Protein AF-A0A5E3WWP6-F1 (afdb_monomer_lite)

Sequence (289 aa):
MPVPTAPPAPPFTLETVLDLLDTPGKLKVNLLYPDVRRLELRQRFEESAGARPGKLPPPTLGLCSVWSSVSNVQLPQKAHWDLESSDPKHIAKALLVLGLLYIERLGETMRTLASHADASVDFAWDMAELIAESLHITSNEAVAEEARHSVCASELAKLQQFWAPHDGQASWASFGVRGWSRLMFFGGLFDSGVATVEEYVQLLEHLIEGGTPCTFRLKAVKVAAEFGDKRVRSLCSADLGLVVDTLETINRRGNRTWTLGGHLGAAKMLKEIRYRIDGWRAAAHRNDE

Radius of gyration: 26.42 Å; chains: 1; bounding box: 69×49×77 Å

Structure (mmCIF, N/CA/C/O backbone):
data_AF-A0A5E3WWP6-F1
#
_entry.id   AF-A0A5E3WWP6-F1
#
loop_
_atom_site.group_PDB
_atom_site.id
_atom_site.type_symbol
_atom_site.label_atom_id
_atom_site.label_alt_id
_atom_site.label_comp_id
_atom_site.label_asym_id
_atom_site.label_entity_id
_atom_site.label_seq_id
_atom_site.pdbx_PDB_ins_code
_atom_site.Cartn_x
_atom_site.Cartn_y
_atom_site.Cartn_z
_atom_site.occupancy
_atom_site.B_iso_or_equiv
_atom_site.auth_seq_id
_atom_site.auth_comp_id
_atom_site.auth_asym_id
_atom_site.auth_atom_id
_atom_site.pdbx_PDB_model_num
ATOM 1 N N . MET A 1 1 ? 32.923 18.359 3.051 1.00 37.31 1 MET A N 1
ATOM 2 C CA . MET A 1 1 ? 31.875 18.480 4.087 1.00 37.31 1 MET A CA 1
ATOM 3 C C . MET A 1 1 ? 31.166 17.138 4.173 1.00 37.31 1 MET A C 1
ATOM 5 O O . MET A 1 1 ? 30.828 16.632 3.108 1.00 37.31 1 MET A O 1
ATOM 9 N N . PRO A 1 2 ? 31.029 16.511 5.354 1.00 33.19 2 PRO A N 1
ATOM 10 C CA . PRO A 1 2 ? 30.253 15.280 5.471 1.00 33.19 2 PRO A CA 1
ATOM 11 C C . PRO A 1 2 ? 28.798 15.569 5.082 1.00 33.19 2 PRO A C 1
ATOM 13 O O . PRO A 1 2 ? 28.240 16.593 5.474 1.00 33.19 2 PRO A O 1
ATOM 16 N N . VAL A 1 3 ? 28.224 14.702 4.248 1.00 36.00 3 VAL A N 1
ATOM 17 C CA . VAL A 1 3 ? 26.813 14.771 3.853 1.00 36.00 3 VAL A CA 1
ATOM 18 C C . VAL A 1 3 ? 25.974 14.593 5.122 1.00 36.00 3 VAL A C 1
ATOM 20 O O . VAL A 1 3 ? 26.240 13.639 5.856 1.00 36.00 3 VAL A O 1
ATOM 23 N N . PRO A 1 4 ? 24.998 15.472 5.415 1.00 36.72 4 PRO A N 1
ATOM 24 C CA . PRO A 1 4 ? 24.064 15.244 6.508 1.00 36.72 4 PRO A CA 1
ATOM 25 C C . PRO A 1 4 ? 23.379 13.897 6.278 1.00 36.72 4 PRO A C 1
ATOM 27 O O . PRO A 1 4 ? 22.669 13.716 5.289 1.00 36.72 4 PRO A O 1
ATOM 30 N N . THR A 1 5 ? 23.636 12.927 7.149 1.00 46.25 5 THR A N 1
ATOM 31 C CA . THR A 1 5 ? 22.892 11.670 7.152 1.00 46.25 5 THR A CA 1
ATOM 32 C C . THR A 1 5 ? 21.453 12.002 7.507 1.00 46.25 5 THR A C 1
ATOM 34 O O . THR A 1 5 ? 21.203 12.599 8.556 1.00 46.25 5 THR A O 1
ATOM 37 N N . ALA A 1 6 ? 20.523 11.667 6.612 1.00 56.16 6 ALA A N 1
ATOM 38 C CA . ALA A 1 6 ? 19.101 11.787 6.891 1.00 56.16 6 ALA A CA 1
ATOM 39 C C . ALA A 1 6 ? 18.781 11.075 8.220 1.00 56.16 6 ALA A C 1
ATOM 41 O O . ALA A 1 6 ? 19.411 10.051 8.516 1.00 56.16 6 ALA A O 1
ATOM 42 N N . PRO A 1 7 ? 17.853 11.610 9.032 1.00 61.88 7 PRO A N 1
ATOM 43 C CA . PRO A 1 7 ? 17.427 10.927 10.243 1.00 61.88 7 PRO A CA 1
ATOM 44 C C . PRO A 1 7 ? 16.941 9.511 9.893 1.00 61.88 7 PRO A C 1
ATOM 46 O O . PRO A 1 7 ? 16.363 9.320 8.817 1.00 61.88 7 PRO A O 1
ATOM 49 N N . PRO A 1 8 ? 17.202 8.514 10.757 1.00 73.69 8 PRO A N 1
ATOM 50 C CA . PRO A 1 8 ? 16.717 7.159 10.537 1.00 73.69 8 PRO A CA 1
ATOM 51 C C . PRO A 1 8 ? 15.190 7.166 10.425 1.00 73.69 8 PRO A C 1
ATOM 53 O O . PRO A 1 8 ? 14.517 7.953 11.095 1.00 73.69 8 PRO A O 1
ATOM 56 N N . ALA A 1 9 ? 14.657 6.303 9.561 1.00 77.19 9 ALA A N 1
ATOM 57 C CA . ALA A 1 9 ? 13.217 6.119 9.451 1.00 77.19 9 ALA A CA 1
ATOM 58 C C . ALA A 1 9 ? 12.642 5.682 10.812 1.00 77.19 9 ALA A C 1
ATOM 60 O O . ALA A 1 9 ? 13.314 4.940 11.538 1.00 77.19 9 ALA A O 1
ATOM 61 N N . PRO A 1 10 ? 11.433 6.141 11.178 1.00 86.12 10 PRO A N 1
ATOM 62 C CA . PRO A 1 10 ? 10.791 5.697 12.404 1.00 86.12 10 PRO A CA 1
ATOM 63 C C . PRO A 1 10 ? 10.531 4.182 12.347 1.00 86.12 10 PRO A C 1
ATOM 65 O O . PRO A 1 10 ? 10.274 3.649 11.262 1.00 86.12 10 PRO A O 1
ATOM 68 N N . PRO A 1 11 ? 10.598 3.475 13.488 1.00 91.56 11 PRO A N 1
ATOM 69 C CA . PRO A 1 11 ? 10.239 2.065 13.533 1.00 91.56 11 PRO A CA 1
ATOM 70 C C . PRO A 1 11 ? 8.739 1.894 13.265 1.00 91.56 11 PRO A C 1
ATOM 72 O O . PRO A 1 11 ? 7.926 2.727 13.664 1.00 91.56 11 PRO A O 1
ATOM 75 N N . PHE A 1 12 ? 8.354 0.804 12.606 1.00 93.44 12 PHE A N 1
ATOM 76 C CA . PHE A 1 12 ? 6.944 0.470 12.439 1.00 93.44 12 PHE A CA 1
ATOM 77 C C . PHE A 1 12 ? 6.416 -0.206 13.712 1.00 93.44 12 PHE A C 1
ATOM 79 O O . PHE A 1 12 ? 6.662 -1.385 13.952 1.00 93.44 12 PHE A O 1
ATOM 86 N N . THR A 1 13 ? 5.732 0.563 14.560 1.00 94.94 13 THR A N 1
ATOM 87 C CA . THR A 1 13 ? 5.151 0.087 15.826 1.00 94.94 13 THR A CA 1
ATOM 88 C C . THR A 1 13 ? 3.776 0.695 16.065 1.00 94.94 13 THR A C 1
ATOM 90 O O . THR A 1 13 ? 3.458 1.760 15.525 1.00 94.94 13 THR A O 1
ATOM 93 N N . LEU A 1 14 ? 2.972 0.065 16.927 1.00 92.06 14 LEU A N 1
ATOM 94 C CA . LEU A 1 14 ? 1.699 0.624 17.383 1.00 92.06 14 LEU A CA 1
ATOM 95 C C . LEU A 1 14 ? 1.879 2.046 17.935 1.00 92.06 14 LEU A C 1
ATOM 97 O O . LEU A 1 14 ? 1.101 2.931 17.590 1.00 92.06 14 LEU A O 1
ATOM 101 N N . GLU A 1 15 ? 2.907 2.297 18.750 1.00 91.75 15 GLU A N 1
ATOM 102 C CA . GLU A 1 15 ? 3.178 3.641 19.274 1.00 91.75 15 GLU A CA 1
ATOM 103 C C . GLU A 1 15 ? 3.360 4.680 18.165 1.00 91.75 15 GLU A C 1
ATOM 105 O O . GLU A 1 15 ? 2.694 5.721 18.198 1.00 91.75 15 GLU A O 1
ATOM 110 N N . THR A 1 16 ? 4.199 4.357 17.176 1.00 93.56 16 THR A N 1
ATOM 111 C CA . THR A 1 16 ? 4.488 5.225 16.031 1.00 93.56 16 THR A CA 1
ATOM 112 C C . THR A 1 16 ? 3.224 5.486 15.227 1.00 93.56 16 THR A C 1
ATOM 114 O O . THR A 1 16 ? 2.920 6.631 14.911 1.00 93.56 16 THR A O 1
ATOM 117 N N . VAL A 1 17 ? 2.434 4.450 14.937 1.00 93.81 17 VAL A N 1
ATOM 118 C CA . VAL A 1 17 ? 1.167 4.593 14.206 1.00 93.81 17 VAL A CA 1
ATOM 119 C C . VAL A 1 17 ? 0.194 5.504 14.957 1.00 93.81 17 VAL A C 1
ATOM 121 O O . VAL A 1 17 ? -0.450 6.356 14.349 1.00 93.81 17 VAL A O 1
ATOM 124 N N . LEU A 1 18 ? 0.104 5.378 16.283 1.00 92.12 18 LEU A N 1
ATOM 125 C CA . LEU A 1 18 ? -0.746 6.251 17.092 1.00 92.12 18 LEU A CA 1
ATOM 126 C C . LEU A 1 18 ? -0.257 7.705 17.097 1.00 92.12 18 LEU A C 1
ATOM 128 O O . LEU A 1 18 ? -1.101 8.602 17.116 1.00 92.12 18 LEU A O 1
ATOM 132 N N . ASP A 1 19 ? 1.060 7.937 17.072 1.00 91.94 19 ASP A N 1
ATOM 133 C CA . ASP A 1 19 ? 1.639 9.280 16.909 1.00 91.94 19 ASP A CA 1
ATOM 134 C C . ASP A 1 19 ? 1.321 9.879 15.542 1.00 91.94 19 ASP A C 1
ATOM 136 O O . ASP A 1 19 ? 0.912 11.032 15.471 1.00 91.94 19 ASP A O 1
ATOM 140 N N . LEU A 1 20 ? 1.431 9.096 14.465 1.00 91.94 20 LEU A N 1
ATOM 141 C CA . LEU A 1 20 ? 1.090 9.552 13.112 1.00 91.94 20 LEU A CA 1
ATOM 142 C C . LEU A 1 20 ? -0.391 9.927 12.964 1.00 91.94 20 LEU A C 1
ATOM 144 O O . LEU A 1 20 ? -0.745 10.747 12.124 1.00 91.94 20 LEU A O 1
ATOM 148 N N . LEU A 1 21 ? -1.261 9.326 13.775 1.00 90.94 21 LEU A N 1
ATOM 149 C CA . LEU A 1 21 ? -2.689 9.644 13.827 1.00 90.94 21 LEU A CA 1
ATOM 150 C C . LEU A 1 21 ? -3.026 10.769 14.820 1.00 90.94 21 LEU A C 1
ATOM 152 O O . LEU A 1 21 ? -4.206 10.972 15.117 1.00 90.94 21 LEU A O 1
ATOM 156 N N . ASP A 1 22 ? -2.015 11.458 15.361 1.00 87.38 22 ASP A N 1
ATOM 157 C CA . ASP A 1 22 ? -2.145 12.502 16.385 1.00 87.38 22 ASP A CA 1
ATOM 158 C C . ASP A 1 22 ? -3.013 12.053 17.573 1.00 87.38 22 ASP A C 1
ATOM 160 O O . ASP A 1 22 ? -3.820 12.806 18.130 1.00 87.38 22 ASP A O 1
ATOM 164 N N . THR A 1 23 ? -2.886 10.781 17.965 1.00 83.62 23 THR A N 1
ATOM 165 C CA . THR A 1 23 ? -3.744 10.197 18.995 1.00 83.62 23 THR A CA 1
ATOM 166 C C . THR A 1 23 ? -3.435 10.840 20.351 1.00 83.62 23 THR A C 1
ATOM 168 O O . THR A 1 23 ? -2.306 10.723 20.837 1.00 83.62 23 THR A O 1
ATOM 171 N N . PRO A 1 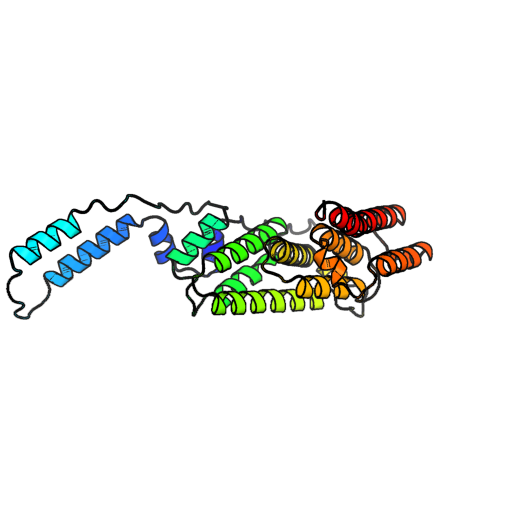24 ? -4.422 11.459 21.033 1.00 80.75 24 PRO A N 1
ATOM 172 C CA . P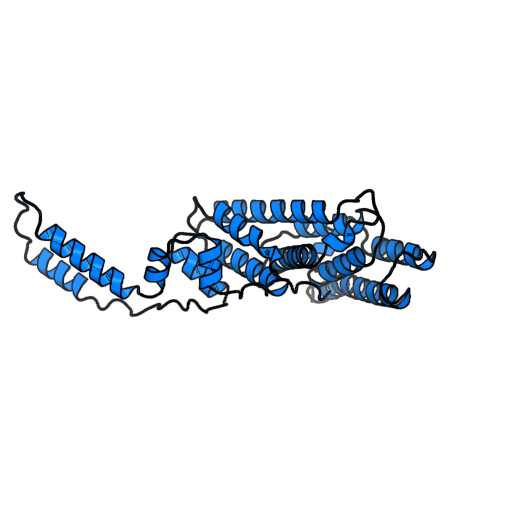RO A 1 24 ? -4.221 12.045 22.352 1.00 80.75 24 PRO A CA 1
ATOM 173 C C . PRO A 1 24 ? -3.528 11.082 23.320 1.00 80.75 24 PRO A C 1
ATOM 175 O O . PRO A 1 24 ? -3.963 9.941 23.473 1.00 80.75 24 PRO A O 1
ATOM 178 N N . GLY A 1 25 ? -2.523 11.552 24.067 1.00 74.75 25 GLY A N 1
ATOM 179 C CA . GLY A 1 25 ? -1.777 10.703 25.012 1.00 74.75 25 GLY A CA 1
ATOM 180 C C . GLY A 1 25 ? -2.669 9.969 26.025 1.00 74.75 25 GLY A C 1
ATOM 181 O O . GLY A 1 25 ? -2.400 8.826 26.382 1.00 74.75 25 GLY A O 1
ATOM 182 N N . LYS A 1 26 ? -3.810 10.562 26.406 1.00 71.88 26 LYS A N 1
ATOM 183 C CA . LYS A 1 26 ? -4.824 9.907 27.256 1.00 71.88 26 LYS A CA 1
ATOM 184 C C . LYS A 1 26 ? -5.398 8.625 26.633 1.00 71.88 26 LYS A C 1
ATOM 186 O O . LYS A 1 26 ? -5.723 7.697 27.361 1.00 71.88 26 LYS A O 1
ATOM 191 N N . LEU A 1 27 ? -5.527 8.554 25.307 1.00 69.19 27 LEU A N 1
ATOM 192 C CA . LEU A 1 27 ? -5.976 7.352 24.596 1.00 69.19 27 LEU A CA 1
ATOM 193 C C . LEU A 1 27 ? -4.871 6.290 24.509 1.00 69.19 27 LEU A C 1
ATOM 195 O O . LEU A 1 27 ? -5.179 5.112 24.658 1.00 69.19 27 LEU A O 1
ATOM 199 N N . LYS A 1 28 ? -3.597 6.686 24.383 1.00 71.88 28 LYS A N 1
ATOM 200 C CA . LYS A 1 28 ? -2.465 5.748 24.490 1.00 71.88 28 LYS A CA 1
ATOM 201 C C . LYS A 1 28 ? -2.385 5.107 25.881 1.00 71.88 28 LYS A C 1
ATOM 203 O O . LYS A 1 28 ? -2.252 3.894 26.003 1.00 71.88 28 LYS A O 1
ATOM 208 N N . VAL A 1 29 ? -2.577 5.906 26.935 1.00 68.19 29 VAL A N 1
ATOM 209 C CA . VAL A 1 29 ? -2.670 5.420 28.325 1.00 68.19 29 VAL A CA 1
ATOM 210 C C . VAL A 1 29 ? -3.838 4.443 28.497 1.00 68.19 29 VAL A C 1
ATOM 212 O O . VAL A 1 29 ? -3.697 3.452 29.205 1.00 68.19 29 VAL A O 1
ATOM 215 N N . ASN A 1 30 ? -4.965 4.659 27.808 1.00 66.12 30 ASN A N 1
ATOM 216 C CA . ASN A 1 30 ? -6.101 3.732 27.854 1.00 66.12 30 ASN A CA 1
ATOM 217 C C . ASN A 1 30 ? -5.802 2.364 27.218 1.00 66.12 30 ASN A C 1
ATOM 219 O O . ASN A 1 30 ? -6.417 1.380 27.626 1.00 66.12 30 ASN A O 1
ATOM 223 N N . LEU A 1 31 ? -4.897 2.297 26.235 1.00 67.00 31 LEU A N 1
ATOM 224 C CA . LEU A 1 31 ? -4.431 1.031 25.656 1.00 67.00 31 LEU A CA 1
ATOM 225 C C . LEU A 1 31 ? -3.445 0.307 26.578 1.00 67.00 31 LEU A C 1
ATOM 227 O O . LEU A 1 31 ? -3.522 -0.910 26.723 1.00 67.00 31 LEU A O 1
ATOM 231 N N . LEU A 1 32 ? -2.548 1.049 27.228 1.00 64.44 32 LEU A N 1
ATOM 232 C CA . LEU A 1 32 ? -1.572 0.486 28.166 1.00 64.44 32 LEU A CA 1
ATOM 233 C C . LEU A 1 32 ? -2.213 0.019 29.479 1.00 64.44 32 LEU A C 1
ATOM 235 O O . LEU A 1 32 ? -1.826 -1.004 30.036 1.00 64.44 32 LEU A O 1
ATOM 239 N N . TYR A 1 33 ? -3.219 0.749 29.967 1.00 66.19 33 TYR A N 1
ATOM 240 C CA . TYR A 1 33 ? -3.823 0.519 31.280 1.00 66.19 33 TYR A CA 1
ATOM 241 C C . TYR A 1 33 ? -5.359 0.447 31.221 1.00 66.19 33 TYR A C 1
ATOM 243 O O . TYR A 1 33 ? -6.045 1.287 31.819 1.00 66.19 33 TYR A O 1
ATOM 251 N N . PRO A 1 34 ? -5.939 -0.577 30.560 1.00 59.00 34 PRO A N 1
ATOM 252 C CA . PRO A 1 34 ? -7.391 -0.747 30.510 1.00 59.00 34 PRO A CA 1
ATOM 253 C C . PRO A 1 34 ? -8.016 -0.825 31.914 1.00 59.00 34 PRO A C 1
ATOM 255 O O . PRO A 1 34 ? -9.137 -0.360 32.126 1.00 59.00 34 PRO A O 1
ATOM 258 N N . ASP A 1 35 ? -7.279 -1.375 32.884 1.00 56.69 35 ASP A N 1
ATOM 259 C CA . ASP A 1 35 ? -7.735 -1.568 34.262 1.00 56.69 35 ASP A CA 1
ATOM 260 C C . ASP A 1 35 ? -7.820 -0.269 35.075 1.00 56.69 35 ASP A C 1
ATOM 262 O O . ASP A 1 35 ? -8.740 -0.122 35.880 1.00 56.69 35 ASP A O 1
ATOM 266 N N . VAL A 1 36 ? -6.949 0.713 34.819 1.00 54.88 36 VAL A N 1
ATOM 267 C CA . VAL A 1 36 ? -6.980 2.014 35.515 1.00 54.88 36 VAL A CA 1
ATOM 268 C C . VAL A 1 36 ? -8.249 2.781 35.142 1.00 54.88 36 VAL A C 1
ATOM 270 O O . VAL A 1 36 ? -8.964 3.267 36.015 1.00 54.88 36 VAL A O 1
ATOM 273 N N . ARG A 1 37 ? -8.622 2.782 33.856 1.00 54.25 37 ARG A N 1
ATOM 274 C CA . ARG A 1 37 ? -9.877 3.391 33.392 1.00 54.25 37 ARG A CA 1
ATOM 275 C C . ARG A 1 37 ? -11.114 2.659 33.918 1.00 54.25 37 ARG A C 1
ATOM 277 O O . ARG A 1 37 ? -12.125 3.299 34.202 1.00 54.25 37 ARG A O 1
ATOM 284 N N . ARG A 1 38 ? -11.065 1.326 34.049 1.00 55.41 38 ARG A N 1
ATOM 285 C CA . ARG A 1 38 ? -12.154 0.542 34.666 1.00 55.41 38 ARG A CA 1
ATOM 286 C C . ARG A 1 38 ? -12.380 0.967 36.115 1.00 55.41 38 ARG A C 1
ATOM 288 O O . ARG A 1 38 ? -13.531 1.107 36.525 1.00 55.41 38 ARG A O 1
ATOM 295 N N . LEU A 1 39 ? -11.300 1.185 36.859 1.00 57.66 39 LEU A N 1
ATOM 296 C CA . LEU A 1 39 ? -11.341 1.642 38.246 1.00 57.66 39 LEU A CA 1
ATOM 297 C C . LEU A 1 39 ? -11.864 3.082 38.343 1.00 57.66 39 LEU A C 1
ATOM 299 O O . LEU A 1 39 ? -12.789 3.332 39.109 1.00 57.66 39 LEU A O 1
ATOM 303 N N . GLU A 1 40 ? -11.386 3.989 37.487 1.00 57.59 40 GLU A N 1
ATOM 304 C CA . GLU A 1 40 ? -11.876 5.374 37.422 1.00 57.59 40 GLU A CA 1
ATOM 305 C C . GLU A 1 40 ? -13.355 5.473 37.016 1.00 57.59 40 GLU A C 1
ATOM 307 O O . GLU A 1 40 ? -14.096 6.281 37.572 1.00 57.59 40 GLU A O 1
ATOM 312 N N . LEU A 1 41 ? -13.820 4.664 36.055 1.00 56.00 41 LEU A N 1
ATOM 313 C CA . LEU A 1 41 ? -15.232 4.632 35.660 1.00 56.00 41 LEU A CA 1
ATOM 314 C C . LEU A 1 41 ? -16.111 4.101 36.791 1.00 56.00 41 LEU A C 1
ATOM 316 O O . LEU A 1 41 ? -17.140 4.709 37.075 1.00 56.00 41 LEU A O 1
ATOM 320 N N . ARG A 1 42 ? -15.704 3.007 37.453 1.00 56.12 42 ARG A N 1
ATOM 321 C CA . ARG A 1 42 ? -16.406 2.485 38.639 1.00 56.12 42 ARG A CA 1
ATOM 322 C C . ARG A 1 42 ? -16.510 3.557 39.719 1.00 56.12 42 ARG A C 1
ATOM 324 O O . ARG A 1 42 ? -17.614 3.850 40.165 1.00 56.12 42 ARG A O 1
ATOM 331 N N . GLN A 1 43 ? -15.394 4.207 40.033 1.00 58.84 43 GLN A N 1
ATOM 332 C CA . GLN A 1 43 ? -15.336 5.259 41.038 1.00 58.84 43 GLN A CA 1
ATOM 333 C C . GLN A 1 43 ? -16.232 6.456 40.675 1.00 58.84 43 GLN A C 1
ATOM 335 O O . GLN A 1 43 ? -17.040 6.887 41.491 1.00 58.84 43 GLN A O 1
ATOM 340 N N . ARG A 1 44 ? -16.200 6.941 39.426 1.00 58.97 44 ARG A N 1
ATOM 341 C CA . ARG A 1 44 ? -17.077 8.038 38.973 1.00 58.97 44 ARG A CA 1
ATOM 342 C C . ARG A 1 44 ? -18.560 7.674 38.988 1.00 58.97 44 ARG A C 1
ATOM 344 O O . ARG A 1 44 ? -19.395 8.541 39.250 1.00 58.97 44 ARG A O 1
ATOM 351 N N . PHE A 1 45 ? -18.908 6.423 38.682 1.00 57.41 45 PHE A N 1
ATOM 352 C CA . PHE A 1 45 ? -20.288 5.941 38.775 1.00 57.41 45 PHE A CA 1
ATOM 353 C C . PHE A 1 45 ? -20.760 5.865 40.229 1.00 57.41 45 PHE A C 1
ATOM 355 O O . PHE A 1 45 ? -21.878 6.291 40.514 1.00 57.41 45 PHE A O 1
ATOM 362 N N . GLU A 1 46 ? -19.919 5.382 41.144 1.00 60.81 46 GLU A N 1
ATOM 363 C CA . GLU A 1 46 ? -20.199 5.354 42.585 1.00 60.81 46 GLU A CA 1
ATOM 364 C C . GLU A 1 46 ? -20.347 6.771 43.162 1.00 60.81 46 GLU A C 1
ATOM 366 O O . GLU A 1 46 ? -21.325 7.063 43.852 1.00 60.81 46 GLU A O 1
ATOM 371 N N . GLU A 1 47 ? -19.453 7.691 42.793 1.00 60.03 47 GLU A N 1
ATOM 372 C CA . GLU A 1 47 ? -19.517 9.108 43.171 1.00 60.03 47 GLU A CA 1
ATOM 373 C C . GLU A 1 47 ? -20.788 9.786 42.625 1.00 60.03 47 GLU A C 1
ATOM 375 O O . GLU A 1 47 ? -21.478 10.509 43.344 1.00 60.03 47 GLU A O 1
ATOM 380 N N . SER A 1 48 ? -21.165 9.498 41.374 1.00 55.19 48 SER A N 1
ATOM 381 C CA . SER A 1 48 ? -22.387 10.031 40.751 1.00 55.19 48 SER A CA 1
ATOM 382 C C . SER A 1 48 ? -23.671 9.430 41.335 1.00 55.19 48 SER A C 1
ATOM 384 O O . SER A 1 48 ? -24.706 10.099 41.368 1.00 55.19 48 SER A O 1
ATOM 386 N N . ALA A 1 49 ? -23.625 8.178 41.802 1.00 57.19 49 ALA A N 1
ATOM 387 C CA . ALA A 1 49 ? -24.726 7.539 42.519 1.00 57.19 49 ALA A CA 1
ATOM 388 C C . ALA A 1 49 ? -24.922 8.156 43.915 1.00 57.19 49 ALA A C 1
ATOM 390 O O . ALA A 1 49 ? -26.061 8.306 44.357 1.00 57.19 49 ALA A O 1
ATOM 391 N N . GLY A 1 50 ? -23.837 8.581 44.571 1.00 54.47 50 GLY A N 1
ATOM 392 C CA . GLY A 1 50 ? -23.879 9.308 45.843 1.00 54.47 50 GLY A CA 1
ATOM 393 C C . GLY A 1 50 ? -24.324 10.774 45.731 1.00 54.47 50 GLY A C 1
ATOM 394 O O . GLY A 1 50 ? -24.778 11.348 46.718 1.00 54.47 50 GLY A O 1
ATOM 395 N N . ALA A 1 51 ? -24.236 11.381 44.542 1.00 51.81 51 ALA A N 1
ATOM 396 C CA . ALA A 1 51 ? -24.390 12.826 44.349 1.00 51.81 51 ALA A CA 1
ATOM 397 C C . ALA A 1 51 ? -25.770 13.308 43.848 1.00 51.81 51 ALA A C 1
ATOM 399 O O . ALA A 1 51 ? -25.886 14.471 43.467 1.00 51.81 51 ALA A O 1
ATOM 400 N N . ARG A 1 52 ? -26.833 12.485 43.822 1.00 52.56 52 ARG A N 1
ATOM 401 C CA . ARG A 1 52 ? -28.173 12.948 43.384 1.00 52.56 52 ARG A CA 1
ATOM 402 C C . ARG A 1 52 ? -29.019 13.509 44.543 1.00 52.56 52 ARG A C 1
ATOM 404 O O . ARG A 1 52 ? -29.526 12.723 45.344 1.00 52.56 52 ARG A O 1
ATOM 411 N N . PRO A 1 53 ? -29.307 14.827 44.590 1.00 48.59 53 PRO A N 1
ATOM 412 C CA . PRO A 1 53 ? -30.361 15.376 45.430 1.00 48.59 53 PRO A CA 1
ATOM 413 C C . PRO A 1 53 ? -31.693 15.243 44.680 1.00 48.59 53 PRO A C 1
ATOM 415 O O . PRO A 1 53 ? -32.117 16.121 43.935 1.00 48.59 53 PRO A O 1
ATOM 418 N N . GLY A 1 54 ? -32.348 14.099 44.828 1.00 54.16 54 GLY A N 1
ATOM 419 C CA . GLY A 1 54 ? -33.665 13.858 44.247 1.00 54.16 54 GLY A CA 1
ATOM 420 C C . GLY A 1 54 ? -34.105 12.433 44.524 1.00 54.16 54 GLY A C 1
ATOM 421 O O . GLY A 1 54 ? -33.343 11.508 44.264 1.00 54.16 54 GLY A O 1
ATOM 422 N N . LYS A 1 55 ? -35.311 12.273 45.085 1.00 51.84 55 LYS A N 1
ATOM 423 C CA . LYS A 1 55 ? -35.916 11.003 45.523 1.00 51.84 55 LYS A CA 1
ATOM 424 C C . LYS A 1 55 ? -35.983 9.977 44.383 1.00 51.84 55 LYS A C 1
ATOM 426 O O . LYS A 1 55 ? -37.025 9.801 43.759 1.00 51.84 55 LYS A O 1
ATOM 431 N N . LEU A 1 56 ? -34.886 9.276 44.128 1.00 50.44 56 LEU A N 1
ATOM 432 C CA . LEU A 1 56 ? -34.950 7.959 43.520 1.00 50.44 56 LEU A CA 1
ATOM 433 C C . LEU A 1 56 ? -35.526 7.002 44.575 1.00 50.44 56 LEU A C 1
ATOM 435 O O . LEU A 1 56 ? -35.183 7.129 45.755 1.00 50.44 56 LEU A O 1
ATOM 439 N N . PRO A 1 57 ? -36.429 6.082 44.198 1.00 56.94 57 PRO A N 1
ATOM 440 C CA . PRO A 1 57 ? -36.865 5.037 45.111 1.00 56.94 57 PRO A CA 1
ATOM 441 C C . PRO A 1 57 ? -35.640 4.242 45.590 1.00 56.94 57 PRO A C 1
ATOM 443 O O . PRO A 1 57 ? -34.682 4.088 44.822 1.00 56.94 57 PRO A O 1
ATOM 446 N N . PRO A 1 58 ? -35.641 3.753 46.844 1.00 57.78 58 PRO A N 1
ATOM 447 C CA . PRO A 1 58 ? -34.540 2.946 47.345 1.00 57.78 58 PRO A CA 1
ATOM 448 C C . PRO A 1 58 ? -34.313 1.761 46.395 1.00 57.78 58 PRO A C 1
ATOM 450 O O . PRO A 1 58 ? -35.292 1.154 45.942 1.00 57.78 58 PRO A O 1
ATOM 453 N N . PRO A 1 59 ? -33.052 1.447 46.048 1.00 58.78 59 PRO A N 1
ATOM 454 C CA . PRO A 1 59 ? -32.756 0.342 45.152 1.00 58.78 59 PRO A CA 1
ATOM 455 C C . PRO A 1 59 ? -33.352 -0.939 45.739 1.00 58.78 59 PRO A C 1
ATOM 457 O O . PRO A 1 59 ? -33.178 -1.248 46.920 1.00 58.78 59 PRO A O 1
ATOM 460 N N . THR A 1 60 ? -34.121 -1.664 44.930 1.00 67.25 60 THR A N 1
ATOM 461 C CA . THR A 1 60 ? -34.719 -2.925 45.369 1.00 67.25 60 THR A CA 1
ATOM 462 C C . THR A 1 60 ? -33.619 -3.957 45.615 1.00 67.25 60 THR A C 1
ATOM 464 O O . THR A 1 60 ? -32.562 -3.911 44.988 1.00 67.25 60 THR A O 1
ATOM 467 N N . LEU A 1 61 ? -33.874 -4.938 46.487 1.00 65.62 61 LEU A N 1
ATOM 468 C CA . LEU A 1 61 ? -32.941 -6.049 46.731 1.00 65.62 61 LEU A CA 1
ATOM 469 C C . LEU A 1 61 ? -32.518 -6.756 45.430 1.00 65.62 61 LEU A C 1
ATOM 471 O O . LEU A 1 61 ? -31.361 -7.145 45.296 1.00 65.62 61 LEU A O 1
ATOM 475 N N . GLY A 1 62 ? -33.426 -6.855 44.452 1.00 66.88 62 GLY A N 1
ATOM 476 C CA . GLY A 1 62 ? -33.122 -7.377 43.118 1.00 66.88 62 GLY A CA 1
ATOM 477 C C . GLY A 1 62 ? -32.141 -6.496 42.338 1.00 66.88 62 GLY A C 1
ATOM 478 O O . GLY A 1 62 ? -31.199 -7.017 41.754 1.00 66.88 62 GLY A O 1
ATOM 479 N N . LEU A 1 63 ? -32.295 -5.169 42.386 1.00 60.25 63 LEU A N 1
ATOM 480 C CA . LEU A 1 63 ? -31.362 -4.217 41.770 1.00 60.25 63 LEU A CA 1
ATOM 481 C C . LEU A 1 63 ? -29.990 -4.245 42.447 1.00 60.25 63 LEU A C 1
ATOM 483 O O . LEU A 1 63 ? -28.982 -4.263 41.751 1.00 60.25 63 LEU A O 1
ATOM 487 N N . CYS A 1 64 ? -29.942 -4.319 43.780 1.00 59.53 64 CYS A N 1
ATOM 488 C CA . CYS A 1 64 ? -28.691 -4.470 44.523 1.00 59.53 64 CYS A CA 1
ATOM 489 C C . CYS A 1 64 ? -27.994 -5.793 44.185 1.00 59.53 64 CYS A C 1
ATOM 491 O O . CYS A 1 64 ? -26.794 -5.800 43.953 1.00 59.53 64 CYS A O 1
ATOM 493 N N . SER A 1 65 ? -28.738 -6.899 44.097 1.00 60.62 65 SER A N 1
ATOM 494 C CA . SER A 1 65 ? -28.194 -8.212 43.730 1.00 60.62 65 SER A CA 1
ATOM 495 C C . SER A 1 65 ? -27.666 -8.239 42.293 1.00 60.62 65 SER A C 1
ATOM 497 O O . SER A 1 65 ? -26.549 -8.705 42.065 1.00 60.62 65 SER A O 1
ATOM 499 N N . VAL A 1 66 ? -28.413 -7.673 41.338 1.00 61.56 66 VAL A N 1
ATOM 500 C CA . VAL A 1 66 ? -27.962 -7.517 39.948 1.00 61.56 66 VAL A CA 1
ATOM 501 C C . VAL A 1 66 ? -26.723 -6.626 39.896 1.00 61.56 66 VAL A C 1
ATOM 503 O O . VAL A 1 66 ? -25.736 -6.993 39.265 1.00 61.56 66 VAL A O 1
ATOM 506 N N . TRP A 1 67 ? -26.708 -5.508 40.618 1.00 59.00 67 TRP A N 1
ATOM 507 C CA . TRP A 1 67 ? -25.559 -4.605 40.650 1.00 59.00 67 TRP A CA 1
ATOM 508 C C . TRP A 1 67 ? -24.317 -5.257 41.261 1.00 59.00 67 TRP A C 1
ATOM 510 O O . TRP A 1 67 ? -23.249 -5.206 40.658 1.00 59.00 67 TRP A O 1
ATOM 520 N N . SER A 1 68 ? -24.464 -5.954 42.392 1.00 54.78 68 SER A N 1
ATOM 521 C CA . SER A 1 68 ? -23.390 -6.739 43.006 1.00 54.78 68 SER A CA 1
ATOM 522 C C . SER A 1 68 ? -22.896 -7.856 42.089 1.00 54.78 68 SER A C 1
ATOM 524 O O . SER A 1 68 ? -21.706 -8.153 42.069 1.00 54.78 68 SER A O 1
ATOM 526 N N . SER A 1 69 ? -23.780 -8.469 41.297 1.00 55.31 69 SER A N 1
ATOM 527 C CA . SER A 1 69 ? -23.372 -9.476 40.316 1.00 55.31 69 SER A CA 1
ATOM 528 C C . SER A 1 69 ? -22.569 -8.859 39.167 1.00 55.31 69 SER A C 1
ATOM 530 O O . SER A 1 69 ? -21.529 -9.403 38.823 1.00 55.31 69 SER A O 1
ATOM 532 N N . VAL A 1 70 ? -22.962 -7.681 38.662 1.00 54.47 70 VAL A N 1
ATOM 533 C CA . VAL A 1 70 ? -22.249 -6.929 37.612 1.00 54.47 70 VAL A CA 1
ATOM 534 C C . VAL A 1 70 ? -20.896 -6.402 38.108 1.00 54.47 70 VAL A C 1
ATOM 536 O O . VAL A 1 70 ? -19.908 -6.465 37.377 1.00 54.47 70 VAL A O 1
ATOM 539 N N . SER A 1 71 ? -20.810 -5.924 39.353 1.00 50.22 71 SER A N 1
ATOM 540 C CA . SER A 1 71 ? -19.552 -5.451 39.947 1.00 50.22 71 SER A CA 1
ATOM 541 C C . SER A 1 71 ? -18.564 -6.590 40.230 1.00 50.22 71 SER A C 1
ATOM 543 O O . SER A 1 71 ? -17.351 -6.378 40.129 1.00 50.22 71 SER A O 1
ATOM 545 N N . ASN A 1 72 ? -19.083 -7.788 40.535 1.00 49.38 72 ASN A N 1
ATOM 546 C CA . ASN A 1 72 ? -18.306 -8.982 40.885 1.00 49.38 72 ASN A CA 1
ATOM 547 C C . ASN A 1 72 ? -18.023 -9.922 39.706 1.00 49.38 72 ASN A C 1
ATOM 549 O O . ASN A 1 72 ? -17.313 -10.911 39.896 1.00 49.38 72 ASN A O 1
ATOM 553 N N . VAL A 1 73 ? -18.521 -9.642 38.493 1.00 46.50 73 VAL A N 1
ATOM 554 C CA . VAL A 1 73 ? -18.054 -10.364 37.303 1.00 46.50 73 VAL A CA 1
ATOM 555 C C . VAL A 1 73 ? -16.559 -10.085 37.145 1.00 46.50 73 VAL A C 1
ATOM 557 O O . VAL A 1 73 ? -16.154 -8.962 36.831 1.00 46.50 73 VAL A O 1
ATOM 560 N N . GLN A 1 74 ? -15.732 -11.115 37.348 1.00 45.59 74 GLN A N 1
ATOM 561 C CA . GLN A 1 74 ? -14.357 -11.122 36.863 1.00 45.59 74 GLN A CA 1
ATOM 562 C C . GLN A 1 74 ? -14.417 -11.063 35.339 1.00 45.59 74 GLN A C 1
ATOM 564 O O . GLN A 1 74 ? -14.642 -12.063 34.658 1.00 45.59 74 GLN A O 1
ATOM 569 N N . LEU A 1 75 ? -14.288 -9.852 34.806 1.00 46.44 75 LEU A N 1
ATOM 570 C CA . LEU A 1 75 ? -14.187 -9.651 33.372 1.00 46.44 75 LEU A CA 1
ATOM 571 C C . LEU A 1 75 ? -12.880 -10.292 32.886 1.00 46.44 75 LEU A C 1
ATOM 573 O O . LEU A 1 75 ? -11.866 -10.209 33.585 1.00 46.44 75 LEU A O 1
ATOM 577 N N . PRO A 1 76 ? -12.879 -10.937 31.706 1.00 46.88 76 PRO A N 1
ATOM 578 C CA . PRO A 1 76 ? -11.682 -11.567 31.172 1.00 46.88 76 PRO A CA 1
ATOM 579 C C . PRO A 1 76 ? -10.532 -10.553 31.125 1.00 46.88 76 PRO A C 1
ATOM 581 O O . PRO A 1 76 ? -10.692 -9.424 30.660 1.00 46.88 76 PRO A O 1
ATOM 584 N N . GLN A 1 77 ? -9.368 -10.981 31.611 1.00 49.06 77 GLN A N 1
ATOM 585 C CA . GLN A 1 77 ? -8.142 -10.203 31.834 1.00 49.06 77 GLN A CA 1
ATOM 586 C C . GLN A 1 77 ? -7.457 -9.705 30.541 1.00 49.06 77 GLN A C 1
ATOM 588 O O . GLN A 1 77 ? -6.239 -9.582 30.472 1.00 49.06 77 GLN A O 1
ATOM 593 N N . LYS A 1 78 ? -8.203 -9.519 29.451 1.00 49.03 78 LYS A N 1
ATOM 594 C CA . LYS A 1 78 ? -7.630 -9.558 28.109 1.00 49.03 78 LYS A CA 1
ATOM 595 C C . LYS A 1 78 ? -7.306 -8.174 27.544 1.00 49.03 78 LYS A C 1
ATOM 597 O O . LYS A 1 78 ? -8.184 -7.320 27.445 1.00 49.03 78 LYS A O 1
ATOM 602 N N . ALA A 1 79 ? -6.051 -8.098 27.090 1.00 52.72 79 ALA A N 1
ATOM 603 C CA . ALA A 1 79 ? -5.371 -7.087 26.283 1.00 52.72 79 ALA A CA 1
ATOM 604 C C . ALA A 1 79 ? -4.724 -5.923 27.054 1.00 52.72 79 ALA A C 1
ATOM 606 O O . ALA A 1 79 ? -5.205 -4.795 27.023 1.00 52.72 79 ALA A O 1
ATOM 607 N N . HIS A 1 80 ? -3.573 -6.197 27.682 1.00 64.19 80 HIS A N 1
ATOM 608 C CA . HIS A 1 80 ? -2.489 -5.214 27.656 1.00 64.19 80 HIS A CA 1
ATOM 609 C C . HIS A 1 80 ? -2.055 -5.103 26.192 1.00 64.19 80 HIS A C 1
ATOM 611 O O . HIS A 1 80 ? -1.709 -6.119 25.584 1.00 64.19 80 HIS A O 1
ATOM 617 N N . TRP A 1 81 ? -2.161 -3.916 25.605 1.00 75.56 81 TRP A N 1
ATOM 618 C CA . TRP A 1 81 ? -1.690 -3.695 24.241 1.00 75.56 81 TRP A CA 1
ATOM 619 C C . TRP A 1 81 ? -0.181 -3.502 24.274 1.00 75.56 81 TRP A C 1
ATOM 621 O O . TRP A 1 81 ? 0.333 -2.771 25.122 1.00 75.56 81 TRP A O 1
ATOM 631 N N . ASP A 1 82 ? 0.525 -4.195 23.390 1.00 83.25 82 ASP A N 1
ATOM 632 C CA . ASP A 1 82 ? 1.963 -4.028 23.244 1.00 83.25 82 ASP A CA 1
ATOM 633 C C . ASP A 1 82 ? 2.218 -2.863 22.284 1.00 83.25 82 ASP A C 1
ATOM 635 O O . ASP A 1 82 ? 1.975 -2.967 21.081 1.00 83.25 82 ASP A O 1
ATOM 639 N N . LEU A 1 83 ? 2.650 -1.724 22.829 1.00 84.88 83 LEU A N 1
ATOM 640 C CA . LEU A 1 83 ? 2.942 -0.530 22.034 1.00 84.88 83 LEU A CA 1
ATOM 641 C C . LEU A 1 83 ? 4.152 -0.712 21.109 1.00 84.88 83 LEU A C 1
ATOM 643 O O . LEU A 1 83 ? 4.244 -0.013 20.099 1.00 84.88 83 LEU A O 1
ATOM 647 N N . GLU A 1 84 ? 5.038 -1.658 21.424 1.00 89.56 84 GLU A N 1
ATOM 648 C CA . GLU A 1 84 ? 6.190 -2.011 20.593 1.00 89.56 84 GLU A CA 1
ATOM 649 C C . GLU A 1 84 ? 5.816 -3.020 19.498 1.00 89.56 84 GLU A C 1
ATOM 651 O O . GLU A 1 84 ? 6.632 -3.313 18.625 1.00 89.56 84 GLU A O 1
ATOM 656 N N . SER A 1 85 ? 4.572 -3.520 19.494 1.00 89.81 85 SER A N 1
ATOM 657 C CA . SER A 1 85 ? 4.096 -4.446 18.474 1.00 89.81 85 SER A CA 1
ATOM 658 C C . SER A 1 85 ? 4.200 -3.828 17.084 1.00 89.81 85 SER A C 1
ATOM 660 O O . SER A 1 85 ? 3.664 -2.747 16.827 1.00 89.81 85 SER A O 1
ATOM 662 N N . SER A 1 86 ? 4.853 -4.560 16.186 1.00 93.31 86 SER A N 1
ATOM 663 C CA . SER A 1 86 ? 4.972 -4.248 14.763 1.00 93.31 86 SER A CA 1
ATOM 664 C C . SER A 1 86 ? 4.013 -5.070 13.895 1.00 93.31 86 SER A C 1
ATOM 666 O O . SER A 1 86 ? 4.102 -4.997 12.678 1.00 93.31 86 SER A O 1
ATOM 668 N N . ASP A 1 87 ? 3.135 -5.892 14.487 1.00 94.44 87 ASP A N 1
ATOM 669 C CA . ASP A 1 87 ? 2.192 -6.741 13.743 1.00 94.44 87 ASP A CA 1
ATOM 670 C C . ASP A 1 87 ? 1.016 -5.894 13.220 1.00 94.44 87 ASP A C 1
ATOM 672 O O . ASP A 1 87 ? 0.209 -5.420 14.033 1.00 94.44 87 ASP A O 1
ATOM 676 N N . PRO A 1 88 ? 0.847 -5.736 11.891 1.00 95.12 88 PRO A N 1
ATOM 677 C CA . PRO A 1 88 ? -0.234 -4.938 11.317 1.00 95.12 88 PRO A CA 1
ATOM 678 C C . PRO A 1 88 ? -1.629 -5.384 11.774 1.00 95.12 88 PRO A C 1
ATOM 680 O O . PRO A 1 88 ? -2.497 -4.542 12.012 1.00 95.12 88 PRO A O 1
ATOM 683 N N . LYS A 1 89 ? -1.840 -6.689 12.005 1.00 94.81 89 LYS A N 1
ATOM 684 C CA . LYS A 1 89 ? -3.113 -7.230 12.520 1.00 94.81 89 LYS A CA 1
ATOM 685 C C . LYS A 1 89 ? -3.388 -6.774 13.940 1.00 94.81 89 LYS A C 1
ATOM 687 O O . LYS A 1 89 ? -4.531 -6.469 14.297 1.00 94.81 89 LYS A O 1
ATOM 692 N N . HIS A 1 90 ? -2.359 -6.784 14.781 1.00 92.06 90 HIS A N 1
ATOM 693 C CA . HIS A 1 90 ? -2.466 -6.317 16.154 1.00 92.06 90 HIS A CA 1
ATOM 694 C C . HIS A 1 90 ? -2.733 -4.810 16.189 1.00 92.06 90 HIS A C 1
ATOM 696 O O . HIS A 1 90 ? -3.664 -4.371 16.867 1.00 92.06 90 HIS A O 1
ATOM 702 N N . ILE A 1 91 ? -1.991 -4.038 15.392 1.00 94.19 91 ILE A N 1
ATOM 703 C CA . ILE A 1 91 ? -2.151 -2.586 15.287 1.00 94.19 91 ILE A CA 1
ATOM 704 C C . ILE A 1 91 ? -3.561 -2.230 14.799 1.00 94.19 91 ILE A C 1
ATOM 706 O O . ILE A 1 91 ? -4.245 -1.448 15.456 1.00 94.19 91 ILE A O 1
ATOM 710 N N . ALA A 1 92 ? -4.054 -2.850 13.722 1.00 93.81 92 ALA A N 1
ATOM 711 C CA . ALA A 1 92 ? -5.396 -2.594 13.194 1.00 93.81 92 ALA A CA 1
ATOM 712 C C . ALA A 1 92 ? -6.487 -2.831 14.257 1.00 93.81 92 ALA A C 1
ATOM 714 O O . ALA A 1 92 ? -7.372 -1.994 14.458 1.00 93.81 92 ALA A O 1
ATOM 715 N N . LYS A 1 93 ? -6.393 -3.927 15.024 1.00 90.69 93 LYS A N 1
ATOM 716 C CA . LYS A 1 93 ? -7.325 -4.200 16.134 1.00 90.69 93 LYS A CA 1
ATOM 717 C C . LYS A 1 93 ? -7.260 -3.130 17.226 1.00 90.69 93 LYS A C 1
ATOM 719 O O . LYS A 1 93 ? -8.305 -2.769 17.768 1.00 90.69 93 LYS A O 1
ATOM 724 N N . ALA A 1 94 ? -6.073 -2.611 17.539 1.00 89.12 94 ALA A N 1
ATOM 725 C CA . ALA A 1 94 ? -5.920 -1.514 18.493 1.00 89.12 94 ALA A CA 1
ATOM 726 C C . ALA A 1 94 ? -6.617 -0.240 17.985 1.00 89.12 94 ALA A C 1
ATOM 728 O O . ALA A 1 94 ? -7.371 0.392 18.729 1.00 89.12 94 ALA A O 1
ATOM 729 N N . LEU A 1 95 ? -6.429 0.098 16.703 1.00 90.12 95 LEU A N 1
ATOM 730 C CA . LEU A 1 95 ? -7.078 1.244 16.057 1.00 90.12 95 LEU A CA 1
ATOM 731 C C . LEU A 1 95 ? -8.609 1.114 16.063 1.00 90.12 95 LEU A C 1
ATOM 733 O O . LEU A 1 95 ? -9.309 2.094 16.335 1.00 90.12 95 LEU A O 1
ATOM 737 N N . LEU A 1 96 ? -9.136 -0.094 15.835 1.00 87.62 96 LEU A N 1
ATOM 738 C CA . LEU A 1 96 ? -10.569 -0.376 15.938 1.00 87.62 96 LEU A CA 1
ATOM 739 C C . LEU A 1 96 ? -11.090 -0.143 17.363 1.00 87.62 96 LEU A C 1
ATOM 741 O O . LEU A 1 96 ? -12.093 0.545 17.546 1.00 87.62 96 LEU A O 1
ATOM 745 N N . VAL A 1 97 ? -10.394 -0.661 18.381 1.00 84.88 97 VAL A N 1
ATOM 746 C CA . VAL A 1 97 ? -10.774 -0.492 19.798 1.00 84.88 97 VAL A CA 1
ATOM 747 C C . VAL A 1 97 ? -10.727 0.973 20.235 1.00 84.88 97 VAL A C 1
ATOM 749 O O . VAL A 1 97 ? -11.561 1.408 21.032 1.00 84.88 97 VAL A O 1
ATOM 752 N N . LEU A 1 98 ? -9.795 1.756 19.691 1.00 81.62 98 LEU A N 1
ATOM 753 C CA . LEU A 1 98 ? -9.726 3.201 19.910 1.00 81.62 98 LEU A CA 1
ATOM 754 C C . LEU A 1 98 ? -10.803 3.998 19.166 1.00 81.62 98 LEU A C 1
ATOM 756 O O . LEU A 1 98 ? -10.943 5.197 19.408 1.00 81.62 98 LEU A O 1
ATOM 760 N N . GLY A 1 99 ? -11.556 3.361 18.269 1.00 82.50 99 GLY A N 1
ATOM 761 C CA . GLY A 1 99 ? -12.540 4.039 17.439 1.00 82.50 99 GLY A CA 1
ATOM 762 C C . GLY A 1 99 ? -11.939 4.894 16.327 1.00 82.50 99 GLY A C 1
ATOM 763 O O . GLY A 1 99 ? -12.597 5.796 15.814 1.00 82.50 99 GLY A O 1
ATOM 764 N N . LEU A 1 100 ? -10.684 4.634 15.960 1.00 84.75 100 LEU A N 1
ATOM 765 C CA . LEU A 1 100 ? -10.020 5.304 14.843 1.00 84.75 100 LEU A CA 1
ATOM 766 C C . LEU A 1 100 ? -10.450 4.709 13.495 1.00 84.75 100 LEU A C 1
ATOM 768 O O . LEU A 1 100 ? -10.331 5.373 12.477 1.00 84.75 100 LEU A O 1
ATOM 772 N N . LEU A 1 101 ? -11.024 3.502 13.497 1.00 85.75 101 LEU A N 1
ATOM 773 C CA . LEU A 1 101 ? -11.579 2.837 12.310 1.00 85.75 101 LEU A CA 1
ATOM 774 C C . LEU A 1 101 ? -13.117 2.901 12.245 1.00 85.75 101 LEU A C 1
ATOM 776 O O . LEU A 1 101 ? -13.754 2.071 11.601 1.00 85.75 101 LEU A O 1
ATOM 780 N N . TYR A 1 102 ? -13.745 3.863 12.933 1.00 85.38 102 TYR A N 1
ATOM 781 C CA . TYR A 1 102 ? -15.183 4.101 12.776 1.00 85.38 102 TYR A CA 1
ATOM 782 C C . TYR A 1 102 ? -15.497 4.759 11.430 1.00 85.38 102 TYR A C 1
ATOM 784 O O . TYR A 1 102 ? -14.686 5.507 10.888 1.00 85.38 102 TYR A O 1
ATOM 792 N N . ILE A 1 103 ? -16.713 4.510 10.933 1.00 79.06 103 ILE A N 1
ATOM 793 C CA . ILE A 1 103 ? -17.199 4.905 9.600 1.00 79.06 103 ILE A CA 1
ATOM 794 C C . ILE A 1 103 ? -16.838 6.351 9.234 1.00 79.06 103 ILE A C 1
ATOM 796 O O . ILE A 1 103 ? -16.284 6.593 8.169 1.00 79.06 103 ILE A O 1
ATOM 800 N N . GLU A 1 104 ? -17.094 7.302 10.133 1.00 81.88 104 GLU A N 1
ATOM 801 C CA . GLU A 1 104 ? -16.890 8.735 9.873 1.00 81.88 104 GLU A CA 1
ATOM 802 C C . GLU A 1 104 ? -15.415 9.128 9.703 1.00 81.88 104 GLU A C 1
ATOM 804 O O . GLU A 1 104 ? -15.118 10.164 9.115 1.00 81.88 104 GLU A O 1
ATOM 809 N N . ARG A 1 105 ? -14.486 8.317 10.224 1.00 85.06 105 ARG A N 1
ATOM 810 C CA . ARG A 1 105 ? -13.050 8.629 10.267 1.00 85.06 105 ARG A CA 1
ATOM 811 C C . ARG A 1 105 ? -12.200 7.702 9.411 1.00 85.06 105 ARG A C 1
ATOM 813 O O . ARG A 1 105 ? -11.070 8.065 9.106 1.00 85.06 105 ARG A O 1
ATOM 820 N N . LEU A 1 106 ? -12.733 6.559 8.971 1.00 90.56 106 LEU A N 1
ATOM 821 C CA . LEU A 1 106 ? -11.969 5.532 8.259 1.00 90.56 106 LEU A CA 1
ATOM 822 C C . LEU A 1 106 ? -11.201 6.104 7.060 1.00 90.56 106 LEU A C 1
ATOM 824 O O . LEU A 1 106 ? -9.987 5.944 6.979 1.00 90.56 106 LEU A O 1
ATOM 828 N N . GLY A 1 107 ? -11.879 6.823 6.162 1.00 90.94 107 GLY A N 1
ATOM 829 C CA . GLY A 1 107 ? -11.243 7.393 4.970 1.00 90.94 107 GLY A CA 1
ATOM 830 C C . GLY A 1 107 ? -10.192 8.467 5.278 1.00 90.94 107 GLY A C 1
ATOM 831 O O . GLY A 1 107 ? -9.230 8.629 4.530 1.00 90.94 107 GLY A O 1
ATOM 832 N N . GLU A 1 108 ? -10.335 9.215 6.374 1.00 92.44 108 GLU A N 1
ATOM 833 C CA . GLU A 1 108 ? -9.302 10.148 6.838 1.00 92.44 108 GLU A CA 1
ATOM 834 C C . GLU A 1 108 ? -8.107 9.390 7.419 1.00 92.44 108 GLU A C 1
ATOM 836 O O . GLU A 1 108 ? -6.981 9.617 6.989 1.00 92.44 108 GLU A O 1
ATOM 841 N N . THR A 1 109 ? -8.351 8.428 8.309 1.00 93.81 109 THR A N 1
ATOM 842 C CA . THR A 1 109 ? -7.315 7.588 8.916 1.00 93.81 109 THR A CA 1
ATOM 843 C C . THR A 1 109 ? -6.492 6.863 7.858 1.00 93.81 109 THR A C 1
ATOM 845 O O . THR A 1 109 ? -5.267 6.944 7.892 1.00 93.81 109 THR A O 1
ATOM 848 N N . MET A 1 110 ? -7.135 6.228 6.874 1.00 96.25 110 MET A N 1
ATOM 849 C CA . MET A 1 110 ? -6.428 5.536 5.794 1.00 96.25 110 MET A CA 1
ATOM 850 C C . MET A 1 110 ? -5.563 6.497 4.963 1.00 96.25 110 MET A C 1
ATOM 852 O O . MET A 1 110 ? -4.427 6.168 4.625 1.00 96.25 110 MET A O 1
ATOM 856 N N . ARG A 1 111 ? -6.051 7.714 4.676 1.00 94.00 111 ARG A N 1
ATOM 857 C CA . ARG A 1 111 ? -5.267 8.739 3.965 1.00 94.00 111 ARG A CA 1
ATOM 858 C C . ARG A 1 111 ? -4.088 9.246 4.787 1.00 94.00 111 ARG A C 1
ATOM 860 O O . ARG A 1 111 ? -3.011 9.425 4.219 1.00 94.00 111 ARG A O 1
ATOM 867 N N . THR A 1 112 ? -4.265 9.456 6.090 1.00 94.56 112 THR A N 1
ATOM 868 C CA . THR A 1 112 ? -3.181 9.867 6.992 1.00 94.56 112 THR A CA 1
ATOM 869 C C . THR A 1 112 ? -2.099 8.796 7.045 1.00 94.56 112 THR A C 1
ATOM 871 O O . THR A 1 112 ? -0.944 9.103 6.761 1.00 94.56 112 THR A O 1
ATOM 874 N N . LEU A 1 113 ? -2.467 7.532 7.275 1.00 95.25 113 LEU A N 1
ATOM 875 C CA . LEU A 1 113 ? -1.539 6.395 7.241 1.00 95.25 113 LEU A CA 1
ATOM 876 C C . LEU A 1 113 ? -0.784 6.323 5.907 1.00 95.25 113 LEU A C 1
ATOM 878 O O . LEU A 1 113 ? 0.448 6.358 5.879 1.00 95.25 113 LEU A O 1
ATOM 882 N N . ALA A 1 114 ? -1.516 6.349 4.789 1.00 95.81 114 ALA A N 1
ATOM 883 C CA . ALA A 1 114 ? -0.925 6.351 3.456 1.00 95.81 114 ALA A CA 1
ATOM 884 C C . ALA A 1 114 ? 0.016 7.549 3.240 1.00 95.81 114 ALA A C 1
ATOM 886 O O . ALA A 1 114 ? 1.016 7.433 2.534 1.00 95.81 114 ALA A O 1
ATOM 887 N N . SER A 1 115 ? -0.251 8.715 3.836 1.00 94.31 115 SER A N 1
ATOM 888 C CA . SER A 1 115 ? 0.599 9.904 3.696 1.00 94.31 115 SER A CA 1
ATOM 889 C C . SER A 1 115 ? 2.001 9.730 4.285 1.00 94.31 115 SER A C 1
ATOM 891 O O . SER A 1 115 ? 2.900 10.428 3.830 1.00 94.31 115 SER A O 1
ATOM 893 N N . HIS A 1 116 ? 2.222 8.744 5.159 1.00 93.06 116 HIS A N 1
ATOM 894 C CA . HIS A 1 116 ? 3.525 8.448 5.765 1.00 93.06 116 HIS A CA 1
ATOM 895 C C . HIS A 1 116 ? 4.282 7.285 5.111 1.00 93.06 116 HIS A C 1
ATOM 897 O O . HIS A 1 116 ? 5.398 6.962 5.520 1.00 93.06 116 HIS A O 1
ATOM 903 N N . ALA A 1 117 ? 3.726 6.683 4.057 1.00 93.06 117 ALA A N 1
ATOM 904 C CA . ALA A 1 117 ? 4.349 5.568 3.348 1.00 93.06 117 ALA A CA 1
ATOM 905 C C . ALA A 1 117 ? 5.649 5.934 2.593 1.00 93.06 117 ALA A C 1
ATOM 907 O O . ALA A 1 117 ? 6.228 5.086 1.931 1.00 93.06 117 ALA A O 1
ATOM 908 N N . ASP A 1 118 ? 6.138 7.179 2.649 1.00 91.12 118 ASP A N 1
ATOM 909 C CA . ASP A 1 118 ? 7.431 7.580 2.076 1.00 91.12 118 ASP A CA 1
ATOM 910 C C . ASP A 1 118 ? 8.605 7.571 3.070 1.00 91.12 118 ASP A C 1
ATOM 912 O O . ASP A 1 118 ? 9.717 7.945 2.687 1.00 91.12 118 ASP A O 1
ATOM 916 N N . ALA A 1 119 ? 8.392 7.124 4.313 1.00 89.00 119 ALA A N 1
ATOM 917 C CA . ALA A 1 119 ? 9.422 7.087 5.354 1.00 89.00 119 ALA A CA 1
ATOM 918 C C . ALA A 1 119 ? 10.595 6.141 5.021 1.00 89.00 119 ALA A C 1
ATOM 920 O O . ALA A 1 119 ? 11.760 6.533 5.102 1.00 89.00 119 ALA A O 1
ATOM 921 N N . SER A 1 120 ? 10.298 4.908 4.610 1.00 91.00 120 SER A N 1
ATOM 922 C CA . SER A 1 120 ? 11.257 3.920 4.097 1.00 91.00 120 SER A CA 1
ATOM 923 C C . SER A 1 120 ? 10.521 2.857 3.278 1.00 91.00 120 SER A C 1
ATOM 925 O O . SER A 1 120 ? 9.292 2.841 3.251 1.00 91.00 120 SER A O 1
ATOM 927 N N . VAL A 1 121 ? 11.264 1.986 2.592 1.00 90.50 121 VAL A N 1
ATOM 928 C CA . VAL A 1 121 ? 10.679 0.887 1.807 1.00 90.50 121 VAL A CA 1
ATOM 929 C C . VAL A 1 121 ? 10.016 -0.158 2.707 1.00 90.50 121 VAL A C 1
ATOM 931 O O . VAL A 1 121 ? 8.906 -0.580 2.408 1.00 90.50 121 VAL A O 1
ATOM 934 N N . ASP A 1 122 ? 10.655 -0.527 3.816 1.00 91.00 122 ASP A N 1
ATOM 935 C CA . ASP A 1 122 ? 10.088 -1.506 4.752 1.00 91.00 122 ASP A CA 1
ATOM 936 C C . ASP A 1 122 ? 8.835 -0.929 5.429 1.00 91.00 122 ASP A C 1
ATOM 938 O O . ASP A 1 122 ? 7.776 -1.545 5.425 1.00 91.00 122 ASP A O 1
ATOM 942 N N . PHE A 1 123 ? 8.907 0.333 5.868 1.00 93.25 123 PHE A N 1
ATOM 943 C CA . PHE A 1 123 ? 7.773 1.028 6.479 1.00 93.25 123 PHE A CA 1
ATOM 944 C C . PHE A 1 123 ? 6.595 1.183 5.508 1.00 93.25 123 PHE A C 1
ATOM 946 O O . PHE A 1 123 ? 5.438 1.123 5.912 1.00 93.25 123 PHE A O 1
ATOM 953 N N . ALA A 1 124 ? 6.874 1.390 4.219 1.00 94.81 124 ALA A N 1
ATOM 954 C CA . ALA A 1 124 ? 5.855 1.416 3.179 1.00 94.81 124 ALA A CA 1
ATOM 955 C C . ALA A 1 124 ? 5.120 0.078 3.058 1.00 94.81 124 ALA A C 1
ATOM 957 O O . ALA A 1 124 ? 3.900 0.066 2.923 1.00 94.81 124 ALA A O 1
ATOM 958 N N . TRP A 1 125 ? 5.851 -1.034 3.111 1.00 94.69 125 TRP A N 1
ATOM 959 C CA . TRP A 1 125 ? 5.263 -2.366 3.052 1.00 94.69 125 TRP A CA 1
ATOM 960 C C . TRP A 1 125 ? 4.350 -2.623 4.254 1.00 94.69 125 TRP A C 1
ATOM 962 O O . TRP A 1 125 ? 3.161 -2.891 4.079 1.00 94.69 125 TRP A O 1
ATOM 972 N N . ASP A 1 126 ? 4.869 -2.409 5.464 1.00 95.88 126 ASP A N 1
ATOM 973 C CA . ASP A 1 126 ? 4.118 -2.601 6.707 1.00 95.88 126 ASP A CA 1
ATOM 974 C C . ASP A 1 126 ? 2.867 -1.701 6.772 1.00 95.88 126 ASP A C 1
ATOM 976 O O . ASP A 1 126 ? 1.802 -2.101 7.249 1.00 95.88 126 ASP A O 1
ATOM 980 N N . MET A 1 127 ? 2.958 -0.478 6.233 1.00 97.12 127 MET A N 1
ATOM 981 C CA . MET A 1 127 ? 1.821 0.441 6.143 1.00 97.12 127 MET A CA 1
ATOM 982 C C . MET A 1 127 ? 0.741 -0.050 5.169 1.00 97.12 127 MET A C 1
ATOM 984 O O . MET A 1 127 ? -0.448 0.159 5.421 1.00 97.12 127 MET A O 1
ATOM 988 N N . ALA A 1 128 ? 1.120 -0.696 4.062 1.00 97.50 128 ALA A N 1
ATOM 989 C CA . ALA A 1 128 ? 0.159 -1.285 3.133 1.00 97.50 128 ALA A CA 1
ATOM 990 C C . ALA A 1 128 ? -0.587 -2.461 3.779 1.00 97.50 128 ALA A C 1
ATOM 992 O O . ALA A 1 128 ? -1.816 -2.516 3.698 1.00 97.50 128 ALA A O 1
ATOM 993 N N . GLU A 1 129 ? 0.135 -3.336 4.486 1.00 97.31 129 GLU A N 1
ATOM 994 C CA . GLU A 1 129 ? -0.461 -4.435 5.255 1.00 97.31 129 GLU A CA 1
ATOM 995 C C . GLU A 1 129 ? -1.408 -3.903 6.342 1.00 97.31 129 GLU A C 1
ATOM 997 O O . GLU A 1 129 ? -2.524 -4.397 6.498 1.00 97.31 129 GLU A O 1
ATOM 1002 N N . LEU A 1 130 ? -1.026 -2.835 7.052 1.00 97.69 130 LEU A N 1
ATOM 1003 C CA . LEU A 1 130 ? -1.886 -2.211 8.061 1.00 97.69 130 LEU A CA 1
ATOM 1004 C C . LEU A 1 130 ? -3.177 -1.649 7.471 1.00 97.69 130 LEU A C 1
ATOM 1006 O O . LEU A 1 130 ? -4.240 -1.794 8.080 1.00 97.69 130 LEU A O 1
ATOM 1010 N N . ILE A 1 131 ? -3.106 -0.995 6.311 1.00 97.94 131 ILE A N 1
ATOM 1011 C CA . ILE A 1 131 ? -4.301 -0.497 5.623 1.00 97.94 131 ILE A CA 1
ATOM 1012 C C . ILE A 1 131 ? -5.192 -1.669 5.212 1.00 97.94 131 ILE A C 1
ATOM 1014 O O . ILE A 1 131 ? -6.395 -1.619 5.469 1.00 97.94 131 ILE A O 1
ATOM 1018 N N . ALA A 1 132 ? -4.621 -2.737 4.652 1.00 97.38 132 ALA A N 1
ATOM 1019 C CA . ALA A 1 132 ? -5.371 -3.933 4.280 1.00 97.38 132 ALA A CA 1
ATOM 1020 C C . ALA A 1 132 ? -6.103 -4.549 5.481 1.00 97.38 132 ALA A C 1
ATOM 1022 O O . ALA A 1 132 ? -7.315 -4.764 5.430 1.00 97.38 132 ALA A O 1
ATOM 1023 N N . GLU A 1 133 ? -5.397 -4.747 6.595 1.00 97.50 133 GLU A N 1
ATOM 1024 C CA . GLU A 1 133 ? -5.978 -5.287 7.826 1.00 97.50 133 GLU A CA 1
ATOM 1025 C C . GLU A 1 133 ? -7.041 -4.354 8.417 1.00 97.50 133 GLU A C 1
ATOM 1027 O O . GLU A 1 133 ? -8.094 -4.813 8.856 1.00 97.50 133 GLU A O 1
ATOM 1032 N N . SER A 1 134 ? -6.817 -3.038 8.379 1.00 96.38 134 SER A N 1
ATOM 1033 C CA . SER A 1 134 ? -7.776 -2.039 8.873 1.00 96.38 134 SER A CA 1
ATOM 1034 C C . SER A 1 134 ? -9.075 -2.026 8.065 1.00 96.38 134 SER A C 1
ATOM 1036 O O . SER A 1 134 ? -10.164 -1.934 8.639 1.00 96.38 134 SER A O 1
ATOM 1038 N N . LEU A 1 135 ? -8.980 -2.148 6.739 1.00 95.81 135 LEU A N 1
ATOM 1039 C CA . LEU A 1 135 ? -10.143 -2.277 5.864 1.00 95.81 135 LEU A CA 1
ATOM 1040 C C . LEU A 1 135 ? -10.859 -3.613 6.105 1.00 95.81 135 LEU A C 1
ATOM 1042 O O . LEU A 1 135 ? -12.080 -3.625 6.240 1.00 95.81 135 LEU A O 1
ATOM 1046 N N . HIS A 1 136 ? -10.115 -4.714 6.254 1.00 94.62 136 HIS A N 1
ATOM 1047 C CA . HIS A 1 136 ? -10.679 -6.049 6.464 1.00 94.62 136 HIS A CA 1
ATOM 1048 C C . HIS A 1 136 ? -11.480 -6.179 7.769 1.00 94.62 136 HIS A C 1
ATOM 1050 O O . HIS A 1 136 ? -12.539 -6.804 7.788 1.00 94.62 136 HIS A O 1
ATOM 1056 N N . ILE A 1 137 ? -11.005 -5.584 8.869 1.00 92.00 137 ILE A N 1
ATOM 1057 C CA . ILE A 1 137 ? -11.706 -5.646 10.165 1.00 92.00 137 ILE A CA 1
ATOM 1058 C C . ILE A 1 137 ? -12.873 -4.656 10.280 1.00 92.00 137 ILE A C 1
ATOM 1060 O O . ILE A 1 137 ? -13.596 -4.665 11.283 1.00 92.00 137 ILE A O 1
ATOM 1064 N N . THR A 1 138 ? -13.060 -3.784 9.288 1.00 89.75 138 THR A N 1
ATOM 1065 C CA . THR A 1 138 ? -14.160 -2.822 9.273 1.00 89.75 138 THR A CA 1
ATOM 1066 C C . THR A 1 138 ? -15.464 -3.528 8.902 1.00 89.75 138 THR A C 1
ATOM 1068 O O . THR A 1 138 ? -15.578 -4.172 7.869 1.00 89.75 138 THR A O 1
ATOM 1071 N N . SER A 1 139 ? -16.494 -3.382 9.739 1.00 85.00 139 SER A N 1
ATOM 1072 C CA . SER A 1 139 ? -17.787 -4.065 9.544 1.00 85.00 139 SER A CA 1
ATOM 1073 C C . SER A 1 139 ? -18.662 -3.486 8.423 1.00 85.00 139 SER A C 1
ATOM 1075 O O . SER A 1 139 ? -19.641 -4.116 8.032 1.00 85.00 139 SER A O 1
ATOM 1077 N N . ASN A 1 140 ? -18.344 -2.289 7.923 1.00 89.50 140 ASN A N 1
ATOM 1078 C CA . ASN A 1 140 ? -19.089 -1.622 6.860 1.00 89.50 140 ASN A CA 1
ATOM 1079 C C . ASN A 1 140 ? -18.319 -1.691 5.535 1.00 89.50 140 ASN A C 1
ATOM 1081 O O . ASN A 1 140 ? -17.412 -0.895 5.297 1.00 89.50 140 ASN A O 1
ATOM 1085 N N . GLU A 1 141 ? -18.728 -2.625 4.679 1.00 91.56 141 GLU A N 1
ATOM 1086 C CA . GLU A 1 141 ? -18.106 -2.892 3.380 1.00 91.56 141 GLU A CA 1
ATOM 1087 C C . GLU A 1 141 ? -18.150 -1.683 2.437 1.00 91.56 141 GLU A C 1
ATOM 1089 O O . GLU A 1 141 ? -17.147 -1.369 1.809 1.00 91.56 141 GLU A O 1
ATOM 1094 N N . ALA A 1 142 ? -19.262 -0.941 2.388 1.00 92.62 142 ALA A N 1
ATOM 1095 C CA . ALA A 1 142 ? -19.385 0.218 1.501 1.00 92.62 142 ALA A CA 1
ATOM 1096 C C . ALA A 1 142 ? -18.387 1.330 1.860 1.00 92.62 142 ALA A C 1
ATOM 1098 O O . ALA A 1 142 ? -17.781 1.942 0.984 1.00 92.62 142 ALA A O 1
ATOM 1099 N N . VAL A 1 143 ? -18.189 1.568 3.158 1.00 90.94 143 VAL A N 1
ATOM 1100 C CA . VAL A 1 143 ? -17.250 2.586 3.652 1.00 90.94 143 VAL A CA 1
ATOM 1101 C C . VAL A 1 143 ? -15.804 2.112 3.504 1.00 90.94 143 VAL A C 1
ATOM 1103 O O . VAL A 1 143 ? -14.925 2.912 3.182 1.00 90.94 143 VAL A O 1
ATOM 1106 N N . ALA A 1 144 ? -15.548 0.817 3.711 1.00 92.94 144 ALA A N 1
ATOM 1107 C CA . ALA A 1 144 ? -14.243 0.223 3.442 1.00 92.94 144 ALA A CA 1
ATOM 1108 C C . A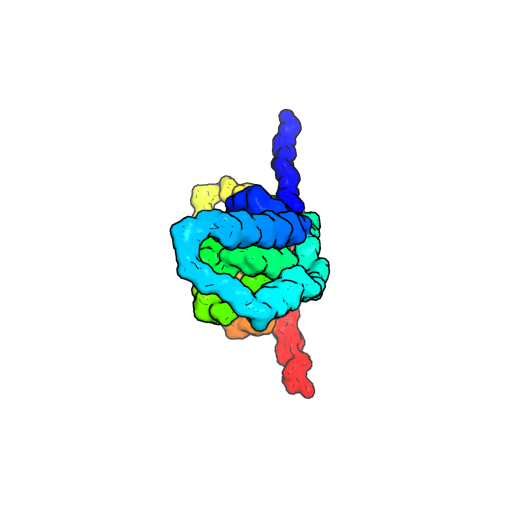LA A 1 144 ? -13.874 0.349 1.955 1.00 92.94 144 ALA A C 1
ATOM 1110 O O . ALA A 1 144 ? -12.758 0.752 1.640 1.00 92.94 144 ALA A O 1
ATOM 1111 N N . GLU A 1 145 ? -14.822 0.100 1.051 1.00 94.31 145 GLU A N 1
ATOM 1112 C CA . GLU A 1 145 ? -14.613 0.210 -0.393 1.00 94.31 145 GLU A CA 1
ATOM 1113 C C . GLU A 1 145 ? -14.381 1.661 -0.844 1.00 94.31 145 GLU A C 1
ATOM 1115 O O . GLU A 1 145 ? -13.492 1.937 -1.651 1.00 94.31 145 GLU A O 1
ATOM 1120 N N . GLU A 1 146 ? -15.105 2.622 -0.266 1.00 94.12 146 GLU A N 1
ATOM 1121 C CA . GLU A 1 146 ? -14.852 4.048 -0.500 1.00 94.12 146 GLU A CA 1
ATOM 1122 C C . GLU A 1 146 ? -13.443 4.460 -0.036 1.00 94.12 146 GLU A C 1
ATOM 1124 O O . GLU A 1 146 ? -12.705 5.129 -0.769 1.00 94.12 146 GLU A O 1
ATOM 1129 N N . ALA A 1 147 ? -13.031 4.029 1.162 1.00 94.75 147 ALA A N 1
ATOM 1130 C CA . ALA A 1 147 ? -11.697 4.306 1.691 1.00 94.75 147 ALA A CA 1
ATOM 1131 C C . ALA A 1 147 ? -10.595 3.649 0.840 1.00 94.75 147 ALA A C 1
ATOM 1133 O O . ALA A 1 147 ? -9.583 4.295 0.551 1.00 94.75 147 ALA A O 1
ATOM 1134 N N . ARG A 1 148 ? -10.818 2.408 0.387 1.00 95.88 148 ARG A N 1
ATOM 1135 C CA . ARG A 1 148 ? -9.950 1.666 -0.536 1.00 95.88 148 ARG A CA 1
ATOM 1136 C C . ARG A 1 148 ? -9.711 2.464 -1.816 1.00 95.88 148 ARG A C 1
ATOM 1138 O O . ARG A 1 148 ? -8.569 2.815 -2.118 1.00 95.88 148 ARG A O 1
ATOM 1145 N N . HIS A 1 149 ? -10.788 2.834 -2.510 1.00 95.06 149 HIS A N 1
ATOM 1146 C CA . HIS A 1 149 ? -10.723 3.641 -3.727 1.00 95.06 149 HIS A CA 1
ATOM 1147 C C . HIS A 1 149 ? -10.012 4.976 -3.502 1.00 95.06 149 HIS A C 1
ATOM 1149 O O . HIS A 1 149 ? -9.174 5.376 -4.311 1.00 95.06 149 HIS A O 1
ATOM 1155 N N . SER A 1 150 ? -10.302 5.664 -2.394 1.00 94.50 150 SER A N 1
ATOM 1156 C CA . SER A 1 150 ? -9.666 6.946 -2.088 1.00 94.50 150 SER A CA 1
ATOM 1157 C C . SER A 1 150 ? -8.149 6.824 -1.913 1.00 94.50 150 SER A C 1
ATOM 1159 O O . SER A 1 150 ? -7.419 7.694 -2.400 1.00 94.50 150 SER A O 1
ATOM 1161 N N . VAL A 1 151 ? -7.665 5.785 -1.224 1.00 96.00 151 VAL A N 1
ATOM 1162 C CA . VAL A 1 151 ? -6.226 5.557 -1.022 1.00 96.00 151 VAL A CA 1
ATOM 1163 C C . VAL A 1 151 ? -5.552 5.187 -2.336 1.00 96.00 151 VAL A C 1
ATOM 1165 O O . VAL A 1 151 ? -4.562 5.824 -2.699 1.00 96.00 151 VAL A O 1
ATOM 1168 N N . CYS A 1 152 ? -6.101 4.215 -3.069 1.00 96.56 152 CYS A N 1
ATOM 1169 C CA . CYS A 1 152 ? -5.534 3.744 -4.332 1.00 96.56 152 CYS A CA 1
ATOM 1170 C C . CYS A 1 152 ? -5.470 4.865 -5.378 1.00 96.56 152 CYS A C 1
ATOM 1172 O O . CYS A 1 152 ? -4.411 5.087 -5.965 1.00 96.56 152 CYS A O 1
ATOM 1174 N N . ALA A 1 153 ? -6.545 5.641 -5.550 1.00 94.62 153 ALA A N 1
ATOM 1175 C CA . ALA A 1 153 ? -6.568 6.764 -6.486 1.00 94.62 153 ALA A CA 1
ATOM 1176 C C . ALA A 1 153 ? -5.572 7.871 -6.096 1.00 94.62 153 ALA A C 1
ATOM 1178 O O . ALA A 1 153 ? -4.859 8.400 -6.952 1.00 94.62 153 ALA A O 1
ATOM 1179 N N . SER A 1 154 ? -5.484 8.210 -4.803 1.00 94.50 154 SER A N 1
ATOM 1180 C CA . SER A 1 154 ? -4.524 9.210 -4.319 1.00 94.50 154 SER A CA 1
ATOM 1181 C C . SER A 1 154 ? -3.082 8.764 -4.547 1.00 94.50 154 SER A C 1
ATOM 1183 O O . SER A 1 154 ? -2.243 9.567 -4.956 1.00 94.50 154 SER A O 1
ATOM 1185 N N . GLU A 1 155 ? -2.784 7.495 -4.287 1.00 94.75 155 GLU A N 1
ATOM 1186 C CA . GLU A 1 155 ? -1.438 6.960 -4.432 1.00 94.75 155 GLU A CA 1
ATOM 1187 C C . GLU A 1 155 ? -1.027 6.826 -5.901 1.00 94.75 155 GLU A C 1
ATOM 1189 O O . GLU A 1 155 ? 0.084 7.219 -6.265 1.00 94.75 155 GLU A O 1
ATOM 1194 N N . LEU A 1 156 ? -1.945 6.391 -6.768 1.00 92.50 156 LEU A N 1
ATOM 1195 C CA . LEU A 1 156 ? -1.719 6.363 -8.208 1.00 92.50 156 LEU A CA 1
ATOM 1196 C C . LEU A 1 156 ? -1.415 7.767 -8.747 1.00 92.50 156 LEU A C 1
ATOM 1198 O O . LEU A 1 156 ? -0.442 7.938 -9.477 1.00 92.50 156 LEU A O 1
ATOM 1202 N N . ALA A 1 157 ? -2.166 8.791 -8.324 1.00 91.50 157 ALA A N 1
ATOM 1203 C CA . ALA A 1 157 ? -1.917 10.176 -8.726 1.00 91.50 157 ALA A CA 1
ATOM 1204 C C . ALA A 1 157 ? -0.535 10.688 -8.271 1.00 91.50 157 ALA A C 1
ATOM 1206 O O . ALA A 1 157 ? 0.172 11.342 -9.043 1.00 91.50 157 ALA A O 1
ATOM 1207 N N . LYS A 1 158 ? -0.106 10.362 -7.041 1.00 90.00 158 LYS A N 1
ATOM 1208 C CA . LYS A 1 158 ? 1.241 10.708 -6.547 1.00 90.00 158 LYS A CA 1
ATOM 1209 C C . LYS A 1 158 ? 2.324 10.027 -7.374 1.00 90.00 158 LYS A C 1
ATOM 1211 O O . LYS A 1 158 ? 3.280 10.682 -7.783 1.00 90.00 158 LYS A O 1
ATOM 1216 N N . LEU A 1 159 ? 2.182 8.726 -7.634 1.00 88.88 159 LEU A N 1
ATOM 1217 C CA . LEU A 1 159 ? 3.120 7.980 -8.470 1.00 88.88 159 LEU A CA 1
ATOM 1218 C C . LEU A 1 159 ? 3.170 8.578 -9.875 1.00 88.88 159 LEU A C 1
ATOM 1220 O O . LEU A 1 159 ? 4.255 8.856 -10.382 1.00 88.88 159 LEU A O 1
ATOM 1224 N N . GLN A 1 160 ? 2.020 8.878 -10.474 1.00 85.75 160 GLN A N 1
ATOM 1225 C CA . GLN A 1 160 ? 1.965 9.511 -11.786 1.00 85.75 160 GLN A CA 1
ATOM 1226 C C . GLN A 1 160 ? 2.720 10.842 -11.818 1.00 85.75 160 GLN A C 1
ATOM 1228 O O . GLN A 1 160 ? 3.487 11.081 -12.753 1.00 85.75 160 GLN A O 1
ATOM 1233 N N . GLN A 1 161 ? 2.576 11.658 -10.771 1.00 83.56 161 GLN A N 1
ATOM 1234 C CA . GLN A 1 161 ? 3.306 12.912 -10.607 1.00 83.56 161 GLN A CA 1
ATOM 1235 C C . GLN A 1 161 ? 4.819 12.695 -10.445 1.00 83.56 161 GLN A C 1
ATOM 1237 O O . GLN A 1 161 ? 5.597 13.420 -11.061 1.00 83.56 161 GLN A O 1
ATOM 1242 N N . PHE A 1 162 ? 5.250 11.696 -9.667 1.00 78.06 162 PHE A N 1
ATOM 1243 C CA . PHE A 1 162 ? 6.671 11.349 -9.517 1.00 78.06 162 PHE A CA 1
ATOM 1244 C C . PHE A 1 162 ? 7.314 10.878 -10.827 1.00 78.06 162 PHE A C 1
ATOM 1246 O O . PHE A 1 162 ? 8.512 11.075 -11.032 1.00 78.06 162 PHE A O 1
ATOM 1253 N N . TRP A 1 163 ? 6.531 10.233 -11.693 1.00 73.38 163 TRP A N 1
ATOM 1254 C CA . TRP A 1 163 ? 7.001 9.630 -12.941 1.00 73.38 163 TRP A CA 1
ATOM 1255 C C . TRP A 1 163 ? 6.744 10.482 -14.187 1.00 73.38 163 TRP A C 1
ATOM 1257 O O . TRP A 1 163 ? 7.137 10.072 -15.287 1.00 73.38 163 TRP A O 1
ATOM 1267 N N . ALA A 1 164 ? 6.110 11.646 -14.026 1.00 72.81 164 ALA A N 1
ATOM 1268 C CA . ALA A 1 164 ? 5.819 12.565 -15.113 1.00 72.81 164 ALA A CA 1
ATOM 1269 C C . ALA A 1 164 ? 7.116 13.025 -15.814 1.00 72.81 164 ALA A C 1
ATOM 1271 O O . ALA A 1 164 ? 8.170 13.141 -15.177 1.00 72.81 164 ALA A O 1
ATOM 1272 N N . PRO A 1 165 ? 7.086 13.283 -17.135 1.00 60.88 165 PRO A N 1
ATOM 1273 C CA . PRO A 1 165 ? 8.232 13.840 -17.838 1.00 60.88 165 PRO A CA 1
ATOM 1274 C C . PRO A 1 165 ? 8.551 15.219 -17.255 1.00 60.88 165 PRO A C 1
ATOM 1276 O O . PRO A 1 165 ? 7.755 16.145 -17.371 1.00 60.88 165 PRO A O 1
ATOM 1279 N N . HIS A 1 166 ? 9.709 15.363 -16.620 1.00 59.75 166 HIS A N 1
ATOM 1280 C CA . HIS A 1 166 ? 10.218 16.677 -16.259 1.00 59.75 166 HIS A CA 1
ATOM 1281 C C . HIS A 1 166 ? 11.086 17.199 -17.402 1.00 59.75 166 HIS A C 1
ATOM 1283 O O . HIS A 1 166 ? 12.018 16.518 -17.843 1.00 59.75 166 HIS A O 1
ATOM 1289 N N . ASP A 1 167 ? 10.802 18.419 -17.852 1.00 49.53 167 ASP A N 1
ATOM 1290 C CA . ASP A 1 167 ? 11.617 19.160 -18.813 1.00 49.53 167 ASP A CA 1
ATOM 1291 C C . ASP A 1 167 ? 12.952 19.570 -18.160 1.00 49.53 167 ASP A C 1
ATOM 1293 O O . ASP A 1 167 ? 13.159 20.706 -17.741 1.00 49.53 167 ASP A O 1
ATOM 1297 N N . GLY A 1 168 ? 13.866 18.610 -17.993 1.00 52.03 168 GLY A N 1
ATOM 1298 C CA . GLY A 1 168 ? 15.199 18.843 -17.440 1.00 52.03 168 GLY A CA 1
ATOM 1299 C C . GLY A 1 168 ? 15.846 17.602 -16.820 1.00 52.03 168 GLY A C 1
ATOM 1300 O O . GLY A 1 168 ? 15.195 16.769 -16.198 1.00 52.03 168 GLY A O 1
ATOM 1301 N N . GLN A 1 169 ? 17.175 17.500 -16.933 1.00 45.19 169 GLN A N 1
ATOM 1302 C CA . GLN A 1 169 ? 17.994 16.402 -16.382 1.00 45.19 169 GLN A CA 1
ATOM 1303 C C . GLN A 1 169 ? 17.957 16.276 -14.840 1.00 45.19 169 GLN A C 1
ATOM 1305 O O . GLN A 1 169 ? 18.524 15.331 -14.295 1.00 45.19 169 GLN A O 1
ATOM 1310 N N . ALA A 1 170 ? 17.306 17.199 -14.124 1.00 44.12 170 ALA A N 1
ATOM 1311 C CA . ALA A 1 170 ? 17.412 17.333 -12.671 1.00 44.12 170 ALA A CA 1
ATOM 1312 C C . ALA A 1 170 ? 16.396 16.520 -11.832 1.00 44.12 170 ALA A C 1
ATOM 1314 O O . ALA A 1 170 ? 16.544 16.485 -10.615 1.00 44.12 170 ALA A O 1
ATOM 1315 N N . SER A 1 171 ? 15.390 15.842 -12.405 1.00 52.22 171 SER A N 1
ATOM 1316 C CA . SER A 1 171 ? 14.255 15.332 -11.597 1.00 52.22 171 SER A CA 1
ATOM 1317 C C . SER A 1 171 ? 14.339 13.878 -11.104 1.00 52.22 171 SER A C 1
ATOM 1319 O O . SER A 1 171 ? 13.541 13.468 -10.264 1.00 52.22 171 SER A O 1
ATOM 1321 N N . TRP A 1 172 ? 15.275 13.057 -11.590 1.00 57.59 172 TRP A N 1
ATOM 1322 C CA . TRP A 1 172 ? 15.339 11.646 -11.165 1.00 57.59 172 TRP A CA 1
ATOM 1323 C C . TRP A 1 172 ? 16.084 11.451 -9.841 1.00 57.59 172 TRP A C 1
ATOM 1325 O O . TRP A 1 172 ? 15.860 10.466 -9.143 1.00 57.59 172 TRP A O 1
ATOM 1335 N N . ALA A 1 173 ? 16.924 12.415 -9.453 1.00 53.47 173 ALA A N 1
ATOM 1336 C CA . ALA A 1 173 ? 17.554 12.428 -8.135 1.00 53.47 173 ALA A CA 1
ATOM 1337 C C . ALA A 1 173 ? 16.521 12.615 -7.007 1.00 53.47 173 ALA A C 1
ATOM 1339 O O . ALA A 1 173 ? 16.694 12.049 -5.930 1.00 53.47 173 ALA A O 1
ATOM 1340 N N . SER A 1 174 ? 15.422 13.340 -7.266 1.00 53.00 174 SER A N 1
ATOM 1341 C CA . SER A 1 174 ? 14.308 13.499 -6.320 1.00 53.00 174 SER A CA 1
ATOM 1342 C C . SER A 1 174 ? 13.379 12.289 -6.237 1.00 53.00 174 SER A C 1
ATOM 1344 O O . SER A 1 174 ? 12.622 12.207 -5.273 1.00 53.00 174 SER A O 1
ATOM 1346 N N . PHE A 1 175 ? 13.454 11.337 -7.181 1.00 68.44 175 PHE A N 1
ATOM 1347 C CA . PHE A 1 175 ? 12.740 10.065 -7.042 1.00 68.44 175 PHE A CA 1
ATOM 1348 C C . PHE A 1 175 ? 13.201 9.346 -5.767 1.00 68.44 175 PHE A C 1
ATOM 1350 O O . PHE A 1 175 ? 12.366 8.948 -4.964 1.00 68.44 175 PHE A O 1
ATOM 1357 N N . GLY A 1 176 ? 14.519 9.323 -5.516 1.00 73.00 176 GLY A N 1
ATOM 1358 C CA . GLY A 1 176 ? 15.110 9.069 -4.196 1.00 73.00 176 GLY A CA 1
ATOM 1359 C C . GLY A 1 176 ? 14.507 7.886 -3.433 1.00 73.00 176 GLY A C 1
ATOM 1360 O O . GLY A 1 176 ? 14.010 6.939 -4.025 1.00 73.00 176 GLY A O 1
ATOM 1361 N N . VAL A 1 177 ? 14.555 7.931 -2.102 1.00 78.75 177 VAL A N 1
ATOM 1362 C CA . VAL A 1 177 ? 13.903 6.922 -1.246 1.00 78.75 177 VAL A CA 1
ATOM 1363 C C . VAL A 1 177 ? 12.378 7.028 -1.345 1.00 78.75 177 VAL A C 1
ATOM 1365 O O . VAL A 1 177 ? 11.708 6.010 -1.439 1.00 78.75 177 VAL A O 1
ATOM 1368 N N . ARG A 1 178 ? 11.831 8.248 -1.417 1.00 85.62 178 ARG A N 1
ATOM 1369 C CA . ARG A 1 178 ? 10.381 8.496 -1.369 1.00 85.62 178 ARG A CA 1
ATOM 1370 C C . ARG A 1 178 ? 9.609 7.816 -2.495 1.00 85.62 178 ARG A C 1
ATOM 1372 O O . ARG A 1 178 ? 8.614 7.157 -2.230 1.00 85.62 178 ARG A O 1
ATOM 1379 N N . GLY A 1 179 ? 10.063 7.954 -3.736 1.00 86.06 179 GLY A N 1
ATOM 1380 C CA . GLY A 1 179 ? 9.422 7.330 -4.888 1.00 86.06 179 GLY A CA 1
ATOM 1381 C C . GLY A 1 179 ? 9.484 5.802 -4.833 1.00 86.06 179 GLY A C 1
ATOM 1382 O O . GLY A 1 179 ? 8.503 5.144 -5.174 1.00 86.06 179 GLY A O 1
ATOM 1383 N N . TRP A 1 180 ? 10.597 5.232 -4.350 1.00 88.00 180 TRP A N 1
ATOM 1384 C CA . TRP A 1 180 ? 10.706 3.785 -4.126 1.00 88.00 180 TRP A CA 1
ATOM 1385 C C . TRP A 1 180 ? 9.741 3.308 -3.052 1.00 88.00 180 TRP A C 1
ATOM 1387 O O . TRP A 1 180 ? 9.014 2.352 -3.292 1.00 88.00 180 TRP A O 1
ATOM 1397 N N . SER A 1 181 ? 9.698 3.989 -1.908 1.00 91.50 181 SER A N 1
ATOM 1398 C CA . SER A 1 181 ? 8.770 3.665 -0.827 1.00 91.50 181 SER A CA 1
ATOM 1399 C C . SER A 1 181 ? 7.319 3.717 -1.313 1.00 91.50 181 SER A C 1
ATOM 1401 O O . SER A 1 181 ? 6.564 2.787 -1.078 1.00 91.50 181 SER A O 1
ATOM 1403 N N . ARG A 1 182 ? 6.943 4.731 -2.100 1.00 93.12 182 ARG A N 1
ATOM 1404 C CA . ARG A 1 182 ? 5.596 4.864 -2.688 1.00 93.12 182 ARG A CA 1
ATOM 1405 C C . ARG A 1 182 ? 5.255 3.738 -3.668 1.00 93.12 182 ARG A C 1
ATOM 1407 O O . ARG A 1 182 ? 4.158 3.190 -3.629 1.00 93.12 182 ARG A O 1
ATOM 1414 N N . LEU A 1 183 ? 6.206 3.350 -4.519 1.00 92.75 183 LEU A N 1
ATOM 1415 C CA . LEU A 1 183 ? 6.019 2.226 -5.440 1.00 92.75 183 LEU A CA 1
ATOM 1416 C C . LEU A 1 183 ? 5.849 0.903 -4.680 1.00 92.75 183 LEU A C 1
ATOM 1418 O O . LEU A 1 183 ? 4.995 0.098 -5.038 1.00 92.75 183 LEU A O 1
ATOM 1422 N N . MET A 1 184 ? 6.643 0.698 -3.626 1.00 93.88 184 MET A N 1
ATOM 1423 C CA . MET A 1 184 ? 6.561 -0.477 -2.755 1.00 93.88 184 MET A CA 1
ATOM 1424 C C . MET A 1 184 ? 5.258 -0.504 -1.959 1.00 93.88 184 MET A C 1
ATOM 1426 O O . MET A 1 184 ? 4.630 -1.552 -1.876 1.00 93.88 184 MET A O 1
ATOM 1430 N N . PHE A 1 185 ? 4.811 0.648 -1.457 1.00 95.94 185 PHE A N 1
ATOM 1431 C CA . PHE A 1 185 ? 3.513 0.807 -0.807 1.00 95.94 185 PHE A CA 1
ATOM 1432 C C . PHE A 1 185 ? 2.381 0.376 -1.742 1.00 95.94 185 PHE A C 1
ATOM 1434 O O . PHE A 1 185 ? 1.586 -0.483 -1.380 1.00 95.94 185 PHE A O 1
ATOM 1441 N N . PHE A 1 186 ? 2.335 0.896 -2.974 1.00 96.06 186 PHE A N 1
ATOM 1442 C CA . PHE A 1 186 ? 1.299 0.506 -3.934 1.00 96.06 186 PHE A CA 1
ATOM 1443 C C . PHE A 1 186 ? 1.391 -0.976 -4.336 1.00 96.06 186 PHE A C 1
ATOM 1445 O O . PHE A 1 186 ? 0.366 -1.637 -4.490 1.00 96.06 186 PHE A O 1
ATOM 1452 N N . GLY A 1 187 ? 2.608 -1.518 -4.461 1.00 94.00 187 GLY A N 1
ATOM 1453 C CA . GLY A 1 187 ? 2.833 -2.954 -4.649 1.00 94.00 187 GLY A CA 1
ATOM 1454 C C . GLY A 1 187 ? 2.250 -3.793 -3.510 1.00 94.00 187 GLY A C 1
ATOM 1455 O O . GLY A 1 187 ? 1.525 -4.745 -3.776 1.00 94.00 187 GLY A O 1
ATOM 1456 N N . GLY A 1 188 ? 2.482 -3.388 -2.258 1.00 94.94 188 GLY A N 1
ATOM 1457 C CA . GLY A 1 188 ? 1.909 -4.030 -1.073 1.00 94.94 188 GLY A CA 1
ATOM 1458 C C . GLY A 1 188 ? 0.385 -3.914 -1.004 1.00 94.94 188 GLY A C 1
ATOM 1459 O O . GLY A 1 188 ? -0.284 -4.881 -0.644 1.00 94.94 188 GLY A O 1
ATOM 1460 N N . LEU A 1 189 ? -0.190 -2.777 -1.423 1.00 96.50 189 LEU A N 1
ATOM 1461 C CA . LEU A 1 189 ? -1.645 -2.625 -1.539 1.00 96.50 189 LEU A CA 1
ATOM 1462 C C . LEU A 1 189 ? -2.224 -3.621 -2.552 1.00 96.50 189 LEU A C 1
ATOM 1464 O O . LEU A 1 189 ? -3.284 -4.188 -2.308 1.00 96.50 189 LEU A O 1
ATOM 1468 N N . PHE A 1 190 ? -1.547 -3.853 -3.679 1.00 95.19 190 PHE A N 1
ATOM 1469 C CA . PHE A 1 190 ? -1.980 -4.842 -4.668 1.00 95.19 190 PHE A CA 1
ATOM 1470 C C . PHE A 1 190 ? -1.835 -6.282 -4.163 1.00 95.19 190 PHE A C 1
ATOM 1472 O O . PHE A 1 190 ? -2.784 -7.059 -4.264 1.00 95.19 190 PHE A O 1
ATOM 1479 N N . ASP A 1 191 ? -0.686 -6.622 -3.576 1.00 92.75 191 ASP A N 1
ATOM 1480 C CA . ASP A 1 191 ? -0.416 -7.958 -3.025 1.00 92.75 191 ASP A CA 1
ATOM 1481 C C . ASP A 1 191 ? -1.413 -8.327 -1.913 1.00 92.75 191 ASP A C 1
ATOM 1483 O O . ASP A 1 191 ? -1.930 -9.443 -1.864 1.00 92.75 191 ASP A O 1
ATOM 1487 N N . SER A 1 192 ? -1.792 -7.340 -1.097 1.00 93.38 192 SER A N 1
ATOM 1488 C CA . SER A 1 192 ? -2.788 -7.487 -0.028 1.00 93.38 192 SER A CA 1
ATOM 1489 C C . SER A 1 192 ? -4.246 -7.434 -0.515 1.00 93.38 192 SER A C 1
ATOM 1491 O O . SER A 1 192 ? -5.166 -7.516 0.297 1.00 93.38 192 SER A O 1
ATOM 1493 N N . GLY A 1 193 ? -4.491 -7.269 -1.820 1.00 92.50 193 GLY A N 1
ATOM 1494 C CA . GLY A 1 193 ? -5.837 -7.212 -2.406 1.00 92.50 193 GLY A CA 1
ATOM 1495 C C . GLY A 1 193 ? -6.600 -5.899 -2.187 1.00 92.50 193 GLY A C 1
ATOM 1496 O O . GLY A 1 193 ? -7.805 -5.851 -2.425 1.00 92.50 193 GLY A O 1
ATOM 1497 N N . VAL A 1 194 ? -5.923 -4.834 -1.750 1.00 95.75 194 VAL A N 1
ATOM 1498 C CA . VAL A 1 194 ? -6.492 -3.486 -1.581 1.00 95.75 194 VAL A CA 1
ATOM 1499 C C . VAL A 1 194 ? -6.562 -2.756 -2.922 1.00 95.75 194 VAL A C 1
ATOM 1501 O O . VAL A 1 194 ? -7.575 -2.137 -3.234 1.00 95.75 194 VAL A O 1
ATOM 1504 N N . ALA A 1 195 ? -5.510 -2.825 -3.739 1.00 95.62 195 ALA A N 1
ATOM 1505 C CA . ALA A 1 195 ? -5.554 -2.302 -5.102 1.00 95.62 195 ALA A CA 1
ATOM 1506 C C . ALA A 1 195 ? -6.123 -3.356 -6.062 1.00 95.62 195 ALA A C 1
ATOM 1508 O O . ALA A 1 195 ? -5.774 -4.536 -5.998 1.00 95.62 195 ALA A O 1
ATOM 1509 N N . THR A 1 196 ? -6.987 -2.922 -6.975 1.00 92.81 196 THR A N 1
ATOM 1510 C CA . THR A 1 196 ? -7.526 -3.770 -8.046 1.00 92.81 196 THR A CA 1
ATOM 1511 C C . THR A 1 196 ? -6.474 -4.058 -9.110 1.00 92.81 196 THR A C 1
ATOM 1513 O O . THR A 1 196 ? -5.443 -3.389 -9.222 1.00 92.81 196 THR A O 1
ATOM 1516 N N . VAL A 1 197 ? -6.759 -5.059 -9.940 1.00 89.19 197 VAL A N 1
ATOM 1517 C CA . VAL A 1 197 ? -5.905 -5.406 -11.078 1.00 89.19 197 VAL A CA 1
ATOM 1518 C C . VAL A 1 197 ? -5.871 -4.259 -12.086 1.00 89.19 197 VAL A C 1
ATOM 1520 O O . VAL A 1 197 ? -4.812 -3.953 -12.621 1.00 89.19 197 VAL A O 1
ATOM 1523 N N . GLU A 1 198 ? -6.995 -3.585 -12.302 1.00 89.69 198 GLU A N 1
ATOM 1524 C CA . GLU A 1 198 ? -7.132 -2.435 -13.189 1.00 89.69 198 GLU A CA 1
ATOM 1525 C C . GLU A 1 198 ? -6.292 -1.245 -12.707 1.00 89.69 198 GLU A C 1
ATOM 1527 O O . GLU A 1 198 ? -5.561 -0.651 -13.497 1.00 89.69 198 GLU A O 1
ATOM 1532 N N . GLU A 1 199 ? -6.341 -0.918 -11.411 1.00 91.94 199 GLU A N 1
ATOM 1533 C CA . GLU A 1 199 ? -5.499 0.130 -10.808 1.00 91.94 199 GLU A CA 1
ATOM 1534 C C . GLU A 1 199 ? -4.004 -0.216 -10.932 1.00 91.94 199 GLU A C 1
ATOM 1536 O O . GLU A 1 199 ? -3.174 0.654 -11.208 1.00 91.94 199 GLU A O 1
ATOM 1541 N N . TYR A 1 200 ? -3.655 -1.497 -10.789 1.00 90.44 200 TYR A N 1
ATOM 1542 C CA . TYR A 1 200 ? -2.285 -1.972 -10.960 1.00 90.44 200 TYR A CA 1
ATOM 1543 C C . TYR A 1 200 ? -1.796 -1.915 -12.410 1.00 90.44 200 TYR A C 1
ATOM 1545 O O . TYR A 1 200 ? -0.668 -1.497 -12.677 1.00 90.44 200 TYR A O 1
ATOM 1553 N N . VAL A 1 201 ? -2.654 -2.293 -13.358 1.00 87.06 201 VAL A N 1
ATOM 1554 C CA . VAL A 1 201 ? -2.385 -2.165 -14.793 1.00 87.06 201 VAL A CA 1
ATOM 1555 C C . VAL A 1 201 ? -2.174 -0.701 -15.167 1.00 87.06 201 VAL A C 1
ATOM 1557 O O . VAL A 1 201 ? -1.198 -0.409 -15.849 1.00 87.06 201 VAL A O 1
ATOM 1560 N N . GLN A 1 202 ? -2.995 0.224 -14.661 1.00 88.12 202 GLN A N 1
ATOM 1561 C CA . GLN A 1 202 ? -2.818 1.660 -14.909 1.00 88.12 202 GLN A CA 1
ATOM 1562 C C . GLN A 1 202 ? -1.461 2.178 -14.418 1.00 88.12 202 GLN A C 1
ATOM 1564 O O . GLN A 1 202 ? -0.803 2.955 -15.113 1.00 88.12 202 GLN A O 1
ATOM 1569 N N . LEU A 1 203 ? -1.008 1.744 -13.235 1.00 89.06 203 LEU A N 1
ATOM 1570 C CA . LEU A 1 203 ? 0.336 2.071 -12.753 1.00 89.06 203 LEU A CA 1
ATOM 1571 C C . LEU A 1 203 ? 1.405 1.538 -13.713 1.00 89.06 203 LEU A C 1
ATOM 1573 O O . LEU A 1 203 ? 2.339 2.262 -14.063 1.00 89.06 203 LEU A O 1
ATOM 1577 N N . LEU A 1 204 ? 1.277 0.276 -14.123 1.00 83.81 204 LEU A N 1
ATOM 1578 C CA . LEU A 1 204 ? 2.241 -0.378 -14.997 1.00 83.81 204 LEU A CA 1
ATOM 1579 C C . LEU A 1 204 ? 2.309 0.315 -16.364 1.00 83.81 204 LEU A C 1
ATOM 1581 O O . LEU A 1 204 ? 3.402 0.654 -16.805 1.00 83.81 204 LEU A O 1
ATOM 1585 N N . GLU A 1 205 ? 1.171 0.604 -16.992 1.00 81.75 205 GLU A N 1
ATOM 1586 C CA . GLU A 1 205 ? 1.089 1.344 -18.258 1.00 81.75 205 GLU A CA 1
ATOM 1587 C C . GLU A 1 205 ? 1.710 2.742 -18.125 1.00 81.75 205 GLU A C 1
ATOM 1589 O O . GLU A 1 205 ? 2.533 3.132 -18.951 1.00 81.75 205 GLU A O 1
ATOM 1594 N N . HIS A 1 206 ? 1.459 3.460 -17.025 1.00 81.94 206 HIS A N 1
ATOM 1595 C CA . HIS A 1 206 ? 2.074 4.773 -16.796 1.00 81.94 206 HIS A CA 1
ATOM 1596 C C . HIS A 1 206 ? 3.600 4.713 -16.641 1.00 81.94 206 HIS A C 1
ATOM 1598 O O . HIS A 1 206 ? 4.327 5.559 -17.171 1.00 81.94 206 HIS A O 1
ATOM 1604 N N . LEU A 1 207 ? 4.117 3.706 -15.927 1.00 79.44 207 LEU A N 1
ATOM 1605 C CA . LEU A 1 207 ? 5.562 3.480 -15.795 1.00 79.44 207 LEU A CA 1
ATOM 1606 C C . LEU A 1 207 ? 6.225 3.187 -17.141 1.00 79.44 207 LEU A C 1
ATOM 1608 O O . LEU A 1 207 ? 7.414 3.455 -17.310 1.00 79.44 207 LEU A O 1
ATOM 1612 N N . ILE A 1 208 ? 5.466 2.618 -18.067 1.00 74.19 208 ILE A N 1
ATOM 1613 C CA . ILE A 1 208 ? 5.916 2.144 -19.366 1.00 74.19 208 ILE A CA 1
ATOM 1614 C C . ILE A 1 208 ? 5.867 3.252 -20.420 1.00 74.19 208 ILE A C 1
ATOM 1616 O O . ILE A 1 208 ? 6.847 3.458 -21.138 1.00 74.19 208 ILE A O 1
ATOM 1620 N N . GLU A 1 209 ? 4.739 3.951 -20.511 1.00 72.81 209 GLU A N 1
ATOM 1621 C CA . GLU A 1 209 ? 4.453 4.952 -21.541 1.00 72.81 209 GLU A CA 1
ATOM 1622 C C . GLU A 1 209 ? 4.998 6.337 -21.179 1.00 72.81 209 GLU A C 1
ATOM 1624 O O . GLU A 1 209 ? 5.248 7.171 -22.053 1.00 72.81 209 GLU A O 1
ATOM 1629 N N . GLY A 1 210 ? 5.221 6.604 -19.890 1.00 64.50 210 GLY A N 1
ATOM 1630 C CA . GLY A 1 210 ? 5.743 7.884 -19.439 1.00 64.50 210 GLY A CA 1
ATOM 1631 C C . GLY A 1 210 ? 7.183 8.114 -19.907 1.00 64.50 210 GLY A C 1
ATOM 1632 O O . GLY A 1 210 ? 8.049 7.294 -19.641 1.00 64.50 210 GLY A O 1
ATOM 1633 N N . GLY A 1 211 ? 7.459 9.269 -20.526 1.00 63.41 211 GLY A N 1
ATOM 1634 C CA . GLY A 1 211 ? 8.757 9.972 -20.608 1.00 63.41 211 GLY A CA 1
ATOM 1635 C C . GLY A 1 211 ? 10.003 9.245 -21.161 1.00 63.41 211 GLY A C 1
ATOM 1636 O O . GLY A 1 211 ? 9.975 8.129 -21.662 1.00 63.41 211 GLY A O 1
ATOM 1637 N N . THR A 1 212 ? 11.168 9.896 -21.032 1.00 64.69 212 THR A N 1
ATOM 1638 C CA . THR A 1 212 ? 12.460 9.384 -21.539 1.00 64.69 212 THR A CA 1
ATOM 1639 C C . THR A 1 212 ? 12.933 8.140 -20.773 1.00 64.69 212 THR A C 1
ATOM 1641 O O . THR A 1 212 ? 13.044 8.213 -19.547 1.00 64.69 212 THR A O 1
ATOM 1644 N N . PRO A 1 213 ? 13.289 7.030 -21.447 1.00 66.25 213 PRO A N 1
ATOM 1645 C CA . PRO A 1 213 ? 13.781 5.818 -20.796 1.00 66.25 213 PRO A CA 1
ATOM 1646 C C . PRO A 1 213 ? 15.010 6.071 -19.924 1.00 66.25 213 PRO A C 1
ATOM 1648 O O . PRO A 1 213 ? 15.991 6.675 -20.365 1.00 66.25 213 PRO A O 1
ATOM 1651 N N . CYS A 1 214 ? 14.962 5.586 -18.684 1.00 69.81 214 CYS A N 1
ATOM 1652 C CA . CYS A 1 214 ? 16.058 5.710 -17.736 1.00 69.81 214 CYS A CA 1
ATOM 1653 C C . CYS A 1 214 ? 16.150 4.497 -16.800 1.00 69.81 214 CYS A C 1
ATOM 1655 O O . CYS A 1 214 ? 15.206 3.731 -16.605 1.00 69.81 214 CYS A O 1
ATOM 1657 N N . THR A 1 215 ? 17.311 4.367 -16.167 1.00 70.25 215 THR A N 1
ATOM 1658 C CA . THR A 1 215 ? 17.632 3.391 -15.121 1.00 70.25 215 THR A CA 1
ATOM 1659 C C . THR A 1 215 ? 16.581 3.273 -14.015 1.00 70.25 215 THR A C 1
ATOM 1661 O O . THR A 1 215 ? 16.259 2.166 -13.589 1.00 70.25 215 THR A O 1
ATOM 1664 N N . PHE A 1 216 ? 16.078 4.402 -13.511 1.00 74.38 216 PHE A N 1
ATOM 1665 C CA . PHE A 1 216 ? 15.131 4.417 -12.394 1.00 74.38 216 PHE A CA 1
ATOM 1666 C C . PHE A 1 216 ? 13.787 3.831 -12.811 1.00 74.38 216 PHE A C 1
ATOM 1668 O O . PHE A 1 216 ? 13.252 2.980 -12.108 1.00 74.38 216 PHE A O 1
ATOM 1675 N N . ARG A 1 217 ? 13.311 4.198 -14.004 1.00 76.38 217 ARG A N 1
ATOM 1676 C CA . ARG A 1 217 ? 12.097 3.635 -14.593 1.00 76.38 217 ARG A CA 1
ATOM 1677 C C . ARG A 1 217 ? 12.235 2.140 -14.856 1.00 76.38 217 ARG A C 1
ATOM 1679 O O . ARG A 1 217 ? 11.342 1.385 -14.505 1.00 76.38 217 ARG A O 1
ATOM 1686 N N . LEU A 1 218 ? 13.375 1.682 -15.377 1.00 75.88 218 LEU A N 1
ATOM 1687 C CA . LEU A 1 218 ? 13.606 0.247 -15.578 1.00 75.88 218 LEU A CA 1
ATOM 1688 C C . LEU A 1 218 ? 13.576 -0.536 -14.258 1.00 75.88 218 LEU A C 1
ATOM 1690 O O . LEU A 1 218 ? 12.972 -1.602 -14.186 1.00 75.88 218 LEU A O 1
ATOM 1694 N N . LYS A 1 219 ? 14.180 0.011 -13.198 1.00 79.75 219 LYS A N 1
ATOM 1695 C CA . LYS A 1 219 ? 14.075 -0.569 -11.855 1.00 79.75 219 LYS A CA 1
ATOM 1696 C C . LYS A 1 219 ? 12.627 -0.569 -11.347 1.00 79.75 219 LYS A C 1
ATOM 1698 O O . LYS A 1 219 ? 12.236 -1.523 -10.692 1.00 79.75 219 LYS A O 1
ATOM 1703 N N . ALA A 1 220 ? 11.838 0.458 -11.656 1.00 82.69 220 ALA A N 1
ATOM 1704 C CA . ALA A 1 220 ? 10.452 0.559 -11.206 1.00 82.69 220 ALA A CA 1
ATOM 1705 C C . ALA A 1 220 ? 9.556 -0.448 -11.918 1.00 82.69 220 ALA A C 1
ATOM 1707 O O . ALA A 1 220 ? 8.784 -1.137 -11.266 1.00 82.69 220 ALA A O 1
ATOM 1708 N N . VAL A 1 221 ? 9.743 -0.614 -13.229 1.00 83.31 221 VAL A N 1
ATOM 1709 C CA . VAL A 1 221 ? 9.107 -1.687 -13.998 1.00 83.31 221 VAL A CA 1
ATOM 1710 C C . VAL A 1 221 ? 9.524 -3.054 -13.459 1.00 83.31 221 VAL A C 1
ATOM 1712 O O . VAL A 1 221 ? 8.680 -3.933 -13.354 1.00 83.31 221 VAL A O 1
ATOM 1715 N N . LYS A 1 222 ? 10.792 -3.244 -13.062 1.00 83.75 222 LYS A N 1
ATOM 1716 C CA . LYS A 1 222 ? 11.217 -4.486 -12.399 1.00 83.75 222 LYS A CA 1
ATOM 1717 C C . LYS A 1 222 ? 10.458 -4.732 -11.097 1.00 83.75 222 LYS A C 1
ATOM 1719 O O . LYS A 1 222 ? 9.944 -5.828 -10.929 1.00 83.75 222 LYS A O 1
ATOM 1724 N N . VAL A 1 223 ? 10.393 -3.742 -10.211 1.00 85.19 223 VAL A N 1
ATOM 1725 C CA . VAL A 1 223 ? 9.672 -3.858 -8.935 1.00 85.19 223 VAL A CA 1
ATOM 1726 C C . VAL A 1 223 ? 8.185 -4.128 -9.180 1.00 85.19 223 VAL A C 1
ATOM 1728 O O . VAL A 1 223 ? 7.630 -5.050 -8.601 1.00 85.19 223 VAL A O 1
ATOM 1731 N N . ALA A 1 224 ? 7.545 -3.415 -10.109 1.00 84.94 224 ALA A N 1
ATOM 1732 C CA . ALA A 1 224 ? 6.157 -3.692 -10.472 1.00 84.94 224 ALA A CA 1
ATOM 1733 C C . ALA A 1 224 ? 5.982 -5.113 -11.065 1.00 84.94 224 ALA A C 1
ATOM 1735 O O . ALA A 1 224 ? 5.051 -5.849 -10.750 1.00 84.94 224 ALA A O 1
ATOM 1736 N N . ALA A 1 225 ? 6.933 -5.581 -11.871 1.00 83.44 225 ALA A N 1
ATOM 1737 C CA . ALA A 1 225 ? 6.902 -6.946 -12.388 1.00 83.44 225 ALA A CA 1
ATOM 1738 C C . ALA A 1 225 ? 7.085 -8.028 -11.297 1.00 83.44 225 ALA A C 1
ATOM 1740 O O . ALA A 1 225 ? 6.823 -9.201 -11.562 1.00 83.44 225 ALA A O 1
ATOM 1741 N N . GLU A 1 226 ? 7.545 -7.680 -10.091 1.00 84.50 226 GLU A N 1
ATOM 1742 C CA . GLU A 1 226 ? 7.664 -8.627 -8.975 1.00 84.50 226 GLU A CA 1
ATOM 1743 C C . GLU A 1 226 ? 6.321 -8.901 -8.287 1.00 84.50 226 GLU A C 1
ATOM 1745 O O . GLU A 1 226 ? 6.117 -10.035 -7.857 1.00 84.50 226 GLU A O 1
ATOM 1750 N N . PHE A 1 227 ? 5.405 -7.925 -8.249 1.00 84.00 227 PHE A N 1
ATOM 1751 C CA . PHE A 1 227 ? 4.085 -8.080 -7.616 1.00 84.00 227 PHE A CA 1
ATOM 1752 C C . PHE A 1 227 ? 2.978 -8.500 -8.583 1.00 84.00 227 PHE A C 1
ATOM 1754 O O . PHE A 1 227 ? 1.951 -9.016 -8.156 1.00 84.00 227 PHE A O 1
ATOM 1761 N N . GLY A 1 228 ? 3.153 -8.271 -9.887 1.00 79.94 228 GLY A N 1
ATOM 1762 C CA . GLY A 1 228 ? 2.143 -8.664 -10.866 1.00 79.94 228 GLY A CA 1
ATOM 1763 C C . GLY A 1 228 ? 1.960 -10.184 -10.977 1.00 79.94 228 GLY A C 1
ATOM 1764 O O . GLY A 1 228 ? 2.824 -10.982 -10.606 1.00 79.94 228 GLY A O 1
ATOM 1765 N N . ASP A 1 229 ? 0.820 -10.586 -11.538 1.00 78.56 229 ASP A N 1
ATOM 1766 C CA . ASP A 1 229 ? 0.450 -11.985 -11.736 1.00 78.56 229 ASP A CA 1
ATOM 1767 C C . ASP A 1 229 ? -0.305 -12.210 -13.064 1.00 78.56 229 ASP A C 1
ATOM 1769 O O . ASP A 1 229 ? -0.351 -11.356 -13.958 1.00 78.56 229 ASP A O 1
ATOM 1773 N N . LYS A 1 230 ? -0.928 -13.388 -13.207 1.00 73.56 230 LYS A N 1
ATOM 1774 C CA . LYS A 1 230 ? -1.714 -13.741 -14.398 1.00 73.56 230 LYS A CA 1
ATOM 1775 C C . LYS A 1 230 ? -2.883 -12.782 -14.674 1.00 73.56 230 LYS A C 1
ATOM 1777 O O . LYS A 1 230 ? -3.220 -12.584 -15.841 1.00 73.56 230 LYS A O 1
ATOM 1782 N N . ARG A 1 231 ? -3.494 -12.196 -13.636 1.00 78.06 231 ARG A N 1
ATOM 1783 C CA . ARG A 1 231 ? -4.644 -11.286 -13.757 1.00 78.06 231 ARG A CA 1
ATOM 1784 C C . ARG A 1 231 ? -4.195 -9.974 -14.388 1.00 78.06 231 ARG A C 1
ATOM 1786 O O . ARG A 1 231 ? -4.790 -9.548 -15.375 1.00 78.06 231 ARG A O 1
ATOM 1793 N N . VAL A 1 232 ? -3.084 -9.415 -13.900 1.00 77.88 232 VAL A N 1
ATOM 1794 C CA . VAL A 1 232 ? -2.467 -8.189 -14.446 1.00 77.88 232 VAL A CA 1
ATOM 1795 C C . VAL A 1 232 ? -2.190 -8.347 -15.936 1.00 77.88 232 VAL A C 1
ATOM 1797 O O . VAL A 1 232 ? -2.541 -7.485 -16.736 1.00 77.88 232 VAL A O 1
ATOM 1800 N N . ARG A 1 233 ? -1.638 -9.493 -16.345 1.00 71.12 233 ARG A N 1
ATOM 1801 C CA . ARG A 1 233 ? -1.340 -9.754 -17.756 1.00 71.12 233 ARG A CA 1
ATOM 1802 C C . ARG A 1 233 ? -2.575 -9.808 -18.655 1.00 71.12 233 ARG A C 1
ATOM 1804 O O . ARG A 1 233 ? -2.486 -9.391 -19.801 1.00 71.12 233 ARG A O 1
ATOM 1811 N N . SER A 1 234 ? -3.689 -10.358 -18.173 1.00 70.06 234 SER A N 1
ATOM 1812 C CA . SER A 1 234 ? -4.912 -10.478 -18.979 1.00 70.06 234 SER A CA 1
ATOM 1813 C C . SER A 1 234 ? -5.572 -9.133 -19.288 1.00 70.06 234 SER A C 1
ATOM 1815 O O . SER A 1 234 ? -6.267 -9.020 -20.293 1.00 70.06 234 SER A O 1
ATOM 1817 N N . LEU A 1 235 ? -5.331 -8.131 -18.437 1.00 70.62 235 LEU A N 1
ATOM 1818 C CA . LEU A 1 235 ? -5.929 -6.801 -18.531 1.00 70.62 235 LEU A CA 1
ATOM 1819 C C . LEU A 1 235 ? -4.958 -5.729 -19.032 1.00 70.62 235 LEU A C 1
ATOM 1821 O O . LEU A 1 235 ? -5.404 -4.667 -19.451 1.00 70.62 235 LEU A O 1
ATOM 1825 N N . CYS A 1 236 ? -3.650 -5.990 -19.011 1.00 65.75 236 CYS A N 1
ATOM 1826 C CA . CYS A 1 236 ? -2.666 -5.057 -19.541 1.00 65.75 236 CYS A CA 1
ATOM 1827 C C . CYS A 1 236 ? -2.801 -4.967 -21.064 1.00 65.75 236 CYS A C 1
ATOM 1829 O O . CYS A 1 236 ? -2.562 -5.942 -21.782 1.00 65.75 236 CYS A O 1
ATOM 1831 N N . SER A 1 237 ? -3.222 -3.795 -21.540 1.00 60.88 237 SER A N 1
ATOM 1832 C CA . SER A 1 237 ? -3.433 -3.525 -22.962 1.00 60.88 237 SER A CA 1
ATOM 1833 C C . SER A 1 237 ? -2.112 -3.243 -23.678 1.00 60.88 237 SER A C 1
ATOM 1835 O O . SER A 1 237 ? -1.943 -3.583 -24.853 1.00 60.88 237 SER A O 1
ATOM 1837 N N . ALA A 1 238 ? -1.144 -2.691 -22.941 1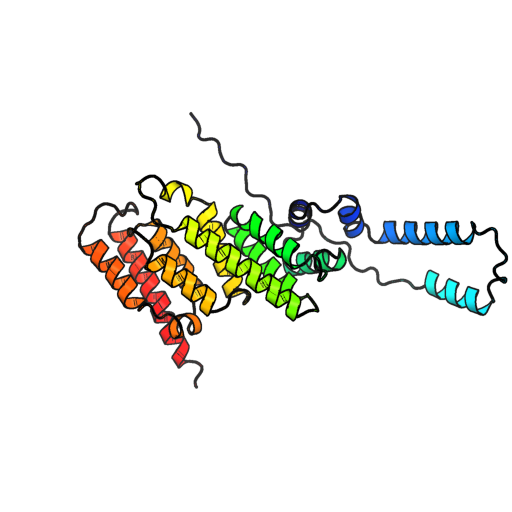.00 59.41 238 ALA A N 1
ATOM 1838 C CA . ALA A 1 238 ? 0.231 -2.577 -23.380 1.00 59.41 238 ALA A CA 1
ATOM 1839 C C . ALA A 1 238 ? 0.854 -3.974 -23.520 1.00 59.41 238 ALA A C 1
ATOM 1841 O O . ALA A 1 238 ? 0.896 -4.762 -22.572 1.00 59.41 238 ALA A O 1
ATOM 1842 N N . ASP A 1 239 ? 1.400 -4.280 -24.699 1.00 60.56 239 ASP A N 1
ATOM 1843 C CA . ASP A 1 239 ? 2.222 -5.474 -24.867 1.00 60.56 239 ASP A CA 1
ATOM 1844 C C . ASP A 1 239 ? 3.498 -5.295 -24.038 1.00 60.56 239 ASP A C 1
ATOM 1846 O O . ASP A 1 239 ? 4.483 -4.695 -24.463 1.00 60.56 239 ASP A O 1
ATOM 1850 N N . LEU A 1 240 ? 3.475 -5.820 -22.816 1.00 59.47 240 LEU A N 1
ATOM 1851 C CA . LEU A 1 240 ? 4.610 -5.817 -21.900 1.00 59.47 240 LEU A CA 1
ATOM 1852 C C . LEU A 1 240 ? 5.877 -6.406 -22.550 1.00 59.47 240 LEU A C 1
ATOM 1854 O O . LEU A 1 240 ? 6.991 -6.017 -22.197 1.00 59.47 240 LEU A O 1
ATOM 1858 N N . GLY A 1 241 ? 5.720 -7.300 -23.535 1.00 58.03 241 GLY A N 1
ATOM 1859 C CA . GLY A 1 241 ? 6.797 -7.783 -24.396 1.00 58.03 241 GLY A CA 1
ATOM 1860 C C . GLY A 1 241 ? 7.353 -6.685 -25.302 1.00 58.03 241 GLY A C 1
ATOM 1861 O O . GLY A 1 241 ? 8.561 -6.451 -25.272 1.00 58.03 241 GLY A O 1
ATOM 1862 N N . LEU A 1 242 ? 6.483 -5.955 -26.009 1.00 57.38 242 LEU A N 1
ATOM 1863 C CA . LEU A 1 242 ? 6.826 -4.792 -26.841 1.00 57.38 242 LEU A CA 1
ATOM 1864 C C . LEU A 1 242 ? 7.499 -3.678 -26.036 1.00 57.38 242 LEU A C 1
ATOM 1866 O O . LEU A 1 242 ? 8.360 -2.970 -26.549 1.00 57.38 242 LEU A O 1
ATOM 1870 N N . VAL A 1 243 ? 7.140 -3.517 -24.770 1.00 57.28 243 VAL A N 1
ATOM 1871 C CA . VAL A 1 243 ? 7.737 -2.531 -23.865 1.00 57.28 243 VAL A CA 1
ATOM 1872 C C . VAL A 1 243 ? 9.157 -2.923 -23.504 1.00 57.28 243 VAL A C 1
ATOM 1874 O O . VAL A 1 243 ? 10.073 -2.111 -23.625 1.00 57.28 243 VAL A O 1
ATOM 1877 N N . VAL A 1 244 ? 9.364 -4.184 -23.119 1.00 61.78 244 VAL A N 1
ATOM 1878 C CA . VAL A 1 244 ? 10.708 -4.726 -22.914 1.00 61.78 244 VAL A CA 1
ATOM 1879 C C . VAL A 1 244 ? 11.507 -4.647 -24.217 1.00 61.78 244 VAL A C 1
ATOM 1881 O O . VAL A 1 244 ? 12.660 -4.236 -24.175 1.00 61.78 244 VAL A O 1
ATOM 1884 N N . ASP A 1 245 ? 10.901 -4.932 -25.372 1.00 61.06 245 ASP A N 1
ATOM 1885 C CA . ASP A 1 245 ? 11.532 -4.803 -26.693 1.00 61.06 245 ASP A CA 1
ATOM 1886 C C . ASP A 1 245 ? 11.852 -3.347 -27.055 1.00 61.06 245 ASP A C 1
ATOM 1888 O O . ASP A 1 245 ? 12.892 -3.072 -27.654 1.00 61.06 245 ASP A O 1
ATOM 1892 N N . THR A 1 246 ? 11.009 -2.393 -26.666 1.00 59.03 246 THR A N 1
ATOM 1893 C CA . THR A 1 246 ? 11.217 -0.954 -26.873 1.00 59.03 246 THR A CA 1
ATOM 1894 C C . THR A 1 246 ? 12.356 -0.462 -25.988 1.00 59.03 246 THR A C 1
ATOM 1896 O O . THR A 1 246 ? 13.281 0.191 -26.474 1.00 59.03 246 THR A O 1
ATOM 1899 N N . LEU A 1 247 ? 12.368 -0.855 -24.713 1.00 59.81 247 LEU A N 1
ATOM 1900 C CA . LEU A 1 247 ? 13.455 -0.570 -23.777 1.00 59.81 247 LEU A CA 1
ATOM 1901 C C . LEU A 1 247 ? 14.771 -1.245 -24.217 1.00 59.81 247 LEU A C 1
ATOM 1903 O O . LEU A 1 247 ? 15.833 -0.620 -24.163 1.00 59.81 247 LEU A O 1
ATOM 1907 N N . GLU A 1 248 ? 14.717 -2.474 -24.739 1.00 62.62 248 GLU A N 1
ATOM 1908 C CA . GLU A 1 248 ? 15.859 -3.177 -25.337 1.00 62.62 248 GLU A CA 1
ATOM 1909 C C . GLU A 1 248 ? 16.360 -2.488 -26.611 1.00 62.62 248 GLU A C 1
ATOM 1911 O O . GLU A 1 248 ? 17.568 -2.324 -26.787 1.00 62.62 248 GLU A O 1
ATOM 1916 N N . THR A 1 249 ? 15.464 -2.061 -27.500 1.00 60.03 249 THR A N 1
ATOM 1917 C CA . THR A 1 249 ? 15.810 -1.378 -28.755 1.00 60.03 249 THR A CA 1
ATOM 1918 C C . THR A 1 249 ? 16.475 -0.036 -28.470 1.00 60.03 249 THR A C 1
ATOM 1920 O O . THR A 1 249 ? 17.469 0.318 -29.109 1.00 60.03 249 THR A O 1
ATOM 1923 N N . ILE A 1 250 ? 15.987 0.689 -27.464 1.00 57.47 250 ILE A N 1
ATOM 1924 C CA . ILE A 1 250 ? 16.579 1.948 -27.003 1.00 57.47 250 ILE A CA 1
ATOM 1925 C C . ILE A 1 250 ? 17.953 1.706 -26.356 1.00 57.47 250 ILE A C 1
ATOM 1927 O O . ILE A 1 250 ? 18.870 2.501 -26.572 1.00 57.47 250 ILE A O 1
ATOM 1931 N N . ASN A 1 251 ? 18.150 0.583 -25.655 1.00 57.12 251 ASN A N 1
ATOM 1932 C CA . ASN A 1 251 ? 19.460 0.167 -25.141 1.00 57.12 251 ASN A CA 1
ATOM 1933 C C . ASN A 1 251 ? 20.449 -0.205 -26.271 1.00 57.12 251 ASN A C 1
ATOM 1935 O O . ASN A 1 251 ? 21.598 0.239 -26.257 1.00 57.12 251 ASN A O 1
ATOM 1939 N N . ARG A 1 252 ? 20.010 -0.967 -27.287 1.00 56.31 252 ARG A N 1
ATOM 1940 C CA . ARG A 1 252 ? 20.847 -1.404 -28.430 1.00 56.31 252 ARG A CA 1
ATOM 1941 C C . ARG A 1 252 ? 21.342 -0.244 -29.295 1.00 56.31 252 ARG A C 1
ATOM 1943 O O . ARG A 1 252 ? 22.409 -0.350 -29.889 1.00 56.31 252 ARG A O 1
ATOM 1950 N N . ARG A 1 253 ? 20.611 0.876 -29.341 1.00 55.06 253 ARG A N 1
ATOM 1951 C CA . ARG A 1 253 ? 21.014 2.096 -30.068 1.00 55.06 253 ARG A CA 1
ATOM 1952 C C . ARG A 1 253 ? 22.141 2.890 -29.386 1.00 55.06 253 ARG A C 1
ATOM 1954 O O . ARG A 1 253 ? 22.531 3.932 -29.899 1.00 55.06 253 ARG A O 1
ATOM 1961 N N . GLY A 1 254 ? 22.685 2.417 -28.258 1.00 47.75 254 GLY A N 1
ATOM 1962 C CA . GLY A 1 254 ? 23.889 2.993 -27.645 1.00 47.75 254 GLY A CA 1
ATOM 1963 C C . GLY A 1 254 ? 23.682 4.363 -26.992 1.00 47.75 254 GLY A C 1
ATOM 1964 O O . GLY A 1 254 ? 24.651 5.094 -26.783 1.00 47.75 254 GLY A O 1
ATOM 1965 N N . ASN A 1 255 ? 22.439 4.736 -26.667 1.00 48.03 255 ASN A N 1
ATOM 1966 C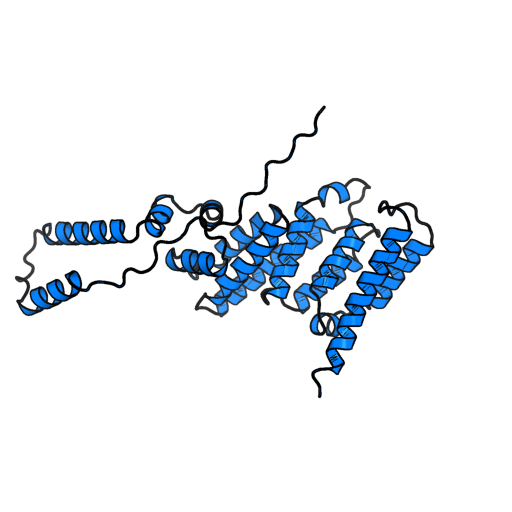 CA . ASN A 1 255 ? 22.165 6.019 -26.027 1.00 48.03 255 ASN A CA 1
ATOM 1967 C C . ASN A 1 255 ? 22.780 6.029 -24.614 1.00 48.03 255 ASN A C 1
ATOM 1969 O O . ASN A 1 255 ? 22.393 5.248 -23.750 1.00 48.03 255 ASN A O 1
ATOM 1973 N N . ARG A 1 256 ? 23.782 6.889 -24.393 1.00 44.53 256 ARG A N 1
ATOM 1974 C CA . ARG A 1 256 ? 24.707 6.885 -23.236 1.00 44.53 256 ARG A CA 1
ATOM 1975 C C . ARG A 1 256 ? 24.088 7.271 -21.879 1.00 44.53 256 ARG A C 1
ATOM 1977 O O . ARG A 1 256 ? 24.814 7.419 -20.903 1.00 44.53 256 ARG A O 1
ATOM 1984 N N . THR A 1 257 ? 22.774 7.452 -21.789 1.00 50.16 257 THR A N 1
ATOM 1985 C CA . THR A 1 257 ? 22.086 7.960 -20.586 1.00 50.16 257 THR A CA 1
ATOM 1986 C C . THR A 1 257 ? 21.773 6.895 -19.527 1.00 50.16 257 THR A C 1
ATOM 1988 O O . THR A 1 257 ? 21.304 7.235 -18.443 1.00 50.16 257 THR A O 1
ATOM 1991 N N . TRP A 1 258 ? 22.064 5.616 -19.780 1.00 48.69 258 TRP A N 1
ATOM 1992 C CA . TRP A 1 258 ? 21.865 4.528 -18.815 1.00 48.69 258 TRP A CA 1
ATOM 1993 C C . TRP A 1 258 ? 23.052 4.414 -17.844 1.00 48.69 258 TRP A C 1
ATOM 1995 O O . TRP A 1 258 ? 23.898 3.525 -17.954 1.00 48.69 258 TRP A O 1
ATOM 2005 N N . THR A 1 259 ? 23.144 5.310 -16.862 1.00 43.88 259 THR A N 1
ATOM 2006 C CA . THR A 1 259 ? 24.096 5.182 -15.745 1.00 43.88 259 THR A CA 1
ATOM 2007 C C . THR A 1 259 ? 23.607 4.122 -14.748 1.00 43.88 259 THR A C 1
ATOM 2009 O O . THR A 1 259 ? 23.034 4.415 -13.703 1.00 43.88 259 THR A O 1
ATOM 2012 N N . LEU A 1 260 ? 23.800 2.848 -15.098 1.00 42.72 260 LEU A N 1
ATOM 2013 C CA . LEU A 1 260 ? 23.606 1.680 -14.227 1.00 42.72 260 LEU A CA 1
ATOM 2014 C C . LEU A 1 260 ? 24.691 0.640 -14.548 1.00 42.72 260 LEU A C 1
ATOM 2016 O O . LEU A 1 260 ? 24.437 -0.351 -15.219 1.00 42.72 260 LEU A O 1
ATOM 2020 N N . GLY A 1 261 ? 25.944 0.900 -14.168 1.00 43.94 261 GLY A N 1
ATOM 2021 C CA . GLY A 1 261 ? 27.042 -0.054 -14.406 1.00 43.94 261 GLY A CA 1
ATOM 2022 C C . GLY A 1 261 ? 27.302 -0.412 -15.884 1.00 43.94 261 GLY A C 1
ATOM 2023 O O . GLY A 1 261 ? 27.926 -1.433 -16.160 1.00 43.94 261 GLY A O 1
ATOM 2024 N N . GLY A 1 262 ? 26.821 0.403 -16.832 1.00 52.66 262 GLY A N 1
ATOM 2025 C CA . GLY A 1 262 ? 26.910 0.160 -18.276 1.00 52.66 262 GLY A CA 1
ATOM 2026 C C . GLY A 1 262 ? 25.796 -0.736 -18.846 1.00 52.66 262 GLY A C 1
ATOM 2027 O O . GLY A 1 262 ? 24.955 -1.272 -18.129 1.00 52.66 262 GLY A O 1
ATOM 2028 N N . HIS A 1 263 ? 25.800 -0.920 -20.172 1.00 57.34 263 HIS A N 1
ATOM 2029 C CA . HIS A 1 263 ? 24.780 -1.657 -20.944 1.00 57.34 263 HIS A CA 1
ATOM 2030 C C . HIS A 1 263 ? 24.465 -3.083 -20.432 1.00 57.34 263 HIS A C 1
ATOM 2032 O O . HIS A 1 263 ? 23.367 -3.594 -20.660 1.00 57.34 263 HIS A O 1
ATOM 2038 N N . LEU A 1 264 ? 25.401 -3.718 -19.714 1.00 58.75 264 LEU A N 1
ATOM 2039 C CA . LEU A 1 264 ? 25.267 -5.065 -19.141 1.00 58.75 264 LEU A CA 1
ATOM 2040 C C . LEU A 1 264 ? 24.250 -5.138 -17.989 1.00 58.75 264 LEU A C 1
ATOM 2042 O O . LEU A 1 264 ? 23.495 -6.108 -17.908 1.00 58.75 264 LEU A O 1
ATOM 2046 N N . GLY A 1 265 ? 24.189 -4.116 -17.126 1.00 65.56 265 GLY A N 1
ATOM 2047 C CA . GLY A 1 265 ? 23.253 -4.079 -15.997 1.00 65.56 265 GLY A CA 1
ATOM 2048 C C . GLY A 1 265 ? 21.800 -3.944 -16.454 1.00 65.56 265 GLY A C 1
ATOM 2049 O O . GLY A 1 265 ? 20.928 -4.684 -15.997 1.00 65.56 265 GLY A O 1
ATOM 2050 N N . ALA A 1 266 ? 21.557 -3.062 -17.428 1.00 66.88 266 ALA A N 1
ATOM 2051 C CA . ALA A 1 266 ? 20.242 -2.888 -18.042 1.00 66.88 266 ALA A CA 1
ATOM 2052 C C . ALA A 1 266 ? 19.787 -4.153 -18.790 1.00 66.88 266 ALA A C 1
ATOM 2054 O O . ALA A 1 266 ? 18.650 -4.585 -18.625 1.00 66.88 266 ALA A O 1
ATOM 2055 N N . ALA A 1 267 ? 20.682 -4.803 -19.545 1.00 70.44 267 ALA A N 1
ATOM 2056 C CA . ALA A 1 267 ? 20.362 -6.044 -20.252 1.00 70.44 267 ALA A CA 1
ATOM 2057 C C . ALA A 1 267 ? 19.991 -7.195 -19.300 1.00 70.44 267 ALA A C 1
ATOM 2059 O O . ALA A 1 267 ? 19.062 -7.950 -19.583 1.00 70.44 267 ALA A O 1
ATOM 2060 N N . LYS A 1 268 ? 20.684 -7.330 -18.159 1.00 76.94 268 LYS A N 1
ATOM 2061 C CA . LYS A 1 268 ? 20.327 -8.322 -17.133 1.00 76.94 268 LYS A CA 1
ATOM 2062 C C . LYS A 1 268 ? 18.943 -8.037 -16.541 1.00 76.94 268 LYS A C 1
ATOM 2064 O O . LYS A 1 268 ? 18.134 -8.951 -16.436 1.00 76.94 268 LYS A O 1
ATOM 2069 N N . MET A 1 269 ? 18.659 -6.778 -16.215 1.00 75.50 269 MET A N 1
ATOM 2070 C CA . MET A 1 269 ? 17.372 -6.369 -15.646 1.00 75.50 269 MET A CA 1
ATOM 2071 C C . MET A 1 269 ? 16.210 -6.586 -16.621 1.00 75.50 269 MET A C 1
ATOM 2073 O O . MET A 1 269 ? 15.173 -7.095 -16.220 1.00 75.50 269 MET A O 1
ATOM 2077 N N . LEU A 1 270 ? 16.401 -6.287 -17.909 1.00 76.62 270 LEU A N 1
ATOM 2078 C CA . LEU A 1 270 ? 15.409 -6.556 -18.958 1.00 76.62 270 LEU A CA 1
ATOM 2079 C C . LEU A 1 270 ? 15.116 -8.055 -19.100 1.00 76.62 270 LEU A C 1
ATOM 2081 O O . LEU A 1 270 ? 13.955 -8.443 -19.202 1.00 76.62 270 LEU A O 1
ATOM 2085 N N . LYS A 1 271 ? 16.147 -8.910 -19.019 1.00 80.19 271 LYS A N 1
ATOM 2086 C CA . LYS A 1 271 ? 15.963 -10.370 -18.985 1.00 80.19 271 LYS A CA 1
ATOM 2087 C C . LYS A 1 271 ? 15.184 -10.830 -17.754 1.00 80.19 271 LYS A C 1
ATOM 2089 O O . LYS A 1 271 ? 14.329 -11.696 -17.887 1.00 80.19 271 LYS A O 1
ATOM 2094 N N . GLU A 1 272 ? 15.466 -10.269 -16.579 1.00 82.56 272 GLU A N 1
ATOM 2095 C CA . GLU A 1 272 ? 14.732 -10.583 -15.343 1.00 82.56 272 GLU A CA 1
ATOM 2096 C C . GLU A 1 272 ? 13.261 -10.156 -15.438 1.00 82.56 272 GLU A C 1
ATOM 2098 O O . GLU A 1 272 ? 12.380 -10.949 -15.120 1.00 82.56 272 GLU A O 1
ATOM 2103 N N . ILE A 1 273 ? 12.992 -8.945 -15.938 1.00 81.31 273 ILE A N 1
ATOM 2104 C CA . ILE A 1 273 ? 11.635 -8.434 -16.181 1.00 81.31 273 ILE A CA 1
ATOM 2105 C C . ILE A 1 273 ? 10.886 -9.358 -17.145 1.00 81.31 273 ILE A C 1
ATOM 2107 O O . ILE A 1 273 ? 9.786 -9.811 -16.834 1.00 81.31 273 ILE A O 1
ATOM 2111 N N . ARG A 1 274 ? 11.504 -9.702 -18.283 1.00 78.69 274 ARG A N 1
ATOM 2112 C CA . ARG A 1 274 ? 10.926 -10.631 -19.261 1.00 78.69 274 ARG A CA 1
ATOM 2113 C C . ARG A 1 274 ? 10.635 -11.989 -18.637 1.00 78.69 274 ARG A C 1
ATOM 2115 O O . ARG A 1 274 ? 9.530 -12.487 -18.782 1.00 78.69 274 ARG A O 1
ATOM 2122 N N . TYR A 1 275 ? 11.588 -12.549 -17.895 1.00 82.69 275 TYR A N 1
ATOM 2123 C CA . TYR A 1 275 ? 11.403 -13.822 -17.203 1.00 82.69 275 TYR A CA 1
ATOM 2124 C C . TYR A 1 275 ? 10.224 -13.784 -16.220 1.00 82.69 275 TYR A C 1
ATOM 2126 O O . TYR A 1 275 ? 9.470 -14.750 -16.146 1.00 82.69 275 TYR A O 1
ATOM 2134 N N . ARG A 1 276 ? 10.026 -12.679 -15.490 1.00 82.50 276 ARG A N 1
ATOM 2135 C CA . ARG A 1 276 ? 8.886 -12.510 -14.572 1.00 82.50 276 ARG A CA 1
ATOM 2136 C C . ARG A 1 276 ? 7.556 -12.427 -15.319 1.00 82.50 276 ARG A C 1
ATOM 2138 O O . ARG A 1 276 ? 6.655 -13.204 -15.021 1.00 82.50 276 ARG A O 1
ATOM 2145 N N . ILE A 1 277 ? 7.471 -11.567 -16.333 1.00 77.75 277 ILE A N 1
ATOM 2146 C CA . ILE A 1 277 ? 6.262 -11.385 -17.153 1.00 77.75 277 ILE A CA 1
ATOM 2147 C C . ILE A 1 277 ? 5.907 -12.669 -17.916 1.00 77.75 277 ILE A C 1
ATOM 2149 O O . ILE A 1 277 ? 4.739 -13.044 -18.015 1.00 77.75 277 ILE A O 1
ATOM 2153 N N . ASP A 1 278 ? 6.904 -13.386 -18.433 1.00 76.31 278 ASP A N 1
ATOM 2154 C CA . ASP A 1 278 ? 6.704 -14.699 -19.046 1.00 76.31 278 ASP A CA 1
ATOM 2155 C C . ASP A 1 278 ? 6.362 -15.762 -17.995 1.00 76.31 278 ASP A C 1
ATOM 2157 O O . ASP A 1 278 ? 5.566 -16.658 -18.262 1.00 76.31 278 ASP A O 1
ATOM 2161 N N . GLY A 1 279 ? 6.870 -15.643 -16.768 1.00 74.94 279 GLY A N 1
ATOM 2162 C CA . GLY A 1 279 ? 6.451 -16.452 -15.623 1.00 74.94 279 GLY A CA 1
ATOM 2163 C C . GLY A 1 279 ? 4.956 -16.316 -15.318 1.00 74.94 279 GLY A C 1
ATOM 2164 O O . GLY A 1 279 ? 4.306 -17.313 -14.994 1.00 74.94 279 GLY A O 1
ATOM 2165 N N . TRP A 1 280 ? 4.374 -15.132 -15.538 1.00 78.31 280 TRP A N 1
ATOM 2166 C CA . TRP A 1 280 ? 2.923 -14.934 -15.462 1.00 78.31 280 TRP A CA 1
ATOM 2167 C C . TRP A 1 280 ? 2.157 -15.777 -16.503 1.00 78.31 280 TRP A C 1
ATOM 2169 O O . TRP A 1 280 ? 1.004 -16.126 -16.256 1.00 78.31 280 TRP A O 1
ATOM 2179 N N . ARG A 1 281 ? 2.783 -16.172 -17.634 1.00 60.34 281 ARG A N 1
ATOM 2180 C CA . ARG A 1 281 ? 2.225 -17.151 -18.604 1.00 60.34 281 ARG A CA 1
ATOM 2181 C C . ARG A 1 281 ? 2.196 -18.560 -18.024 1.00 60.34 281 ARG A C 1
ATOM 2183 O O . ARG A 1 281 ? 1.194 -19.252 -18.142 1.00 60.34 281 ARG A O 1
ATOM 2190 N N . ALA A 1 282 ? 3.302 -19.005 -17.431 1.00 56.25 282 ALA A N 1
ATOM 2191 C CA . ALA A 1 282 ? 3.481 -20.404 -17.040 1.00 56.25 282 ALA A CA 1
ATOM 2192 C C . ALA A 1 282 ? 2.600 -20.821 -15.848 1.00 56.25 282 ALA A C 1
ATOM 2194 O O . ALA A 1 282 ? 2.265 -21.998 -15.714 1.00 56.25 282 ALA A O 1
ATOM 2195 N N . ALA A 1 283 ? 2.202 -19.872 -14.998 1.00 53.25 283 ALA A N 1
ATOM 2196 C CA . ALA A 1 283 ? 1.234 -20.111 -13.926 1.00 53.25 283 ALA A CA 1
ATOM 2197 C C . ALA A 1 283 ? -0.205 -20.327 -14.442 1.00 53.25 283 ALA A C 1
ATOM 2199 O O . ALA A 1 283 ? -1.032 -20.875 -13.718 1.00 53.25 283 ALA A O 1
ATOM 2200 N N . ALA A 1 284 ? -0.513 -19.936 -15.686 1.00 45.88 284 ALA A N 1
ATOM 2201 C CA . ALA A 1 284 ? -1.841 -20.107 -16.276 1.00 45.88 284 ALA A CA 1
ATOM 2202 C C . ALA A 1 284 ? -2.149 -21.565 -16.660 1.00 45.88 284 ALA A C 1
ATOM 2204 O O . ALA A 1 284 ? -3.304 -21.952 -16.648 1.00 45.88 284 ALA A O 1
ATOM 2205 N N . HIS A 1 285 ? -1.131 -22.388 -16.932 1.00 43.00 285 HIS A N 1
ATOM 2206 C CA . HIS A 1 285 ? -1.321 -23.775 -17.375 1.00 43.00 285 HIS A CA 1
ATOM 2207 C C . HIS A 1 285 ? -1.353 -24.817 -16.247 1.00 43.00 285 HIS A C 1
ATOM 2209 O O . HIS A 1 285 ? -1.491 -25.996 -16.535 1.00 43.00 285 HIS A O 1
ATOM 2215 N N . ARG A 1 286 ? -1.194 -24.417 -14.977 1.00 43.06 286 ARG A N 1
ATOM 2216 C CA . ARG A 1 286 ? -1.134 -25.354 -13.836 1.00 43.06 286 ARG A CA 1
ATOM 2217 C C . ARG A 1 286 ? -2.387 -25.407 -12.963 1.00 43.06 286 ARG A C 1
ATOM 2219 O O . ARG A 1 286 ? -2.438 -26.248 -12.079 1.00 43.06 286 ARG A O 1
ATOM 2226 N N . ASN A 1 287 ? -3.366 -24.533 -13.197 1.00 38.28 287 ASN A N 1
ATOM 2227 C CA . ASN A 1 287 ? -4.613 -24.495 -12.420 1.00 38.28 287 ASN A CA 1
ATOM 2228 C C . ASN A 1 287 ? -5.847 -24.929 -13.235 1.00 38.28 287 ASN A C 1
ATOM 2230 O O . ASN A 1 287 ? -6.961 -24.760 -12.750 1.00 38.28 287 ASN A O 1
ATOM 2234 N N . ASP A 1 288 ? -5.633 -25.470 -14.439 1.00 40.72 288 ASP A N 1
ATOM 2235 C CA . ASP A 1 288 ? -6.672 -26.043 -15.310 1.00 40.72 288 ASP A CA 1
ATOM 2236 C C . ASP A 1 288 ? -6.521 -27.582 -15.456 1.00 40.72 288 ASP A C 1
ATOM 2238 O O . ASP A 1 288 ? -7.114 -28.181 -16.353 1.00 40.72 288 ASP A O 1
ATOM 2242 N N . GLU A 1 289 ? -5.738 -28.221 -14.573 1.00 36.06 289 GLU A N 1
ATOM 2243 C CA . GLU A 1 289 ? -5.665 -29.683 -14.360 1.00 36.06 289 GLU A CA 1
ATOM 2244 C C . GLU A 1 289 ? -6.154 -30.032 -12.948 1.00 36.06 289 GLU A C 1
ATOM 2246 O O . GLU A 1 289 ? -6.820 -31.084 -12.802 1.00 36.06 289 GLU A O 1
#

Secondary structure (DSSP, 8-state):
----PPPPPPP--HHHHHHHTT--HHHHHHHH-HHHHHHHHHHHHHHHHHT--S-PPPPPHHHHHHHHHHHH----------TT---HHHHHHHHHHTTTTSHHHHHHHHHHHHHTTTS-HHHHHHHHHHHHHHHHT-S-HHHHHHHHHHHHHHHHHHHHHHHS--SSTTSSTTTHHHHHHHHHHHHHHHHTT-S-HHHHHHHHHHHHHSSS--HHHHHHHHHHHHH--HHHHHH--S-HHHHHHHHHHHHHTT-TT-TTTSHHHHHHHHHHHHHHHHHHHHGGGSS--

Foldseek 3Di:
DDDPDDPAFDDQWLLVLCVLVVPPVVLVVCQQCVPVVVVVVVVVVVVVVVPDPDDDDDQDPVNVVVVVVVVPPPDPPDHNQDRRDNQLLSSLVSCVVSVCLPLVNNLVSLVSLLVSLQRAQVSLLSSLSNLLNNLVPRPDVVSSLVSLCSSLVVLLVVLL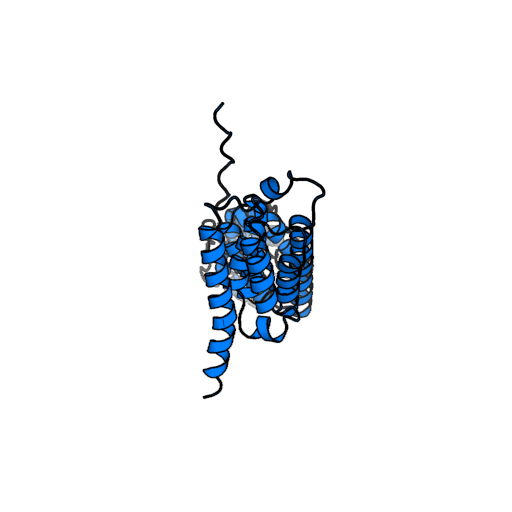VLQAADPDPPRVVVCPRRVNSSLSNNLSNVLSVSDDLLSLLSSLVSLQVHDDDEPVSLVSLLSSLVSDALSNLVPNPDPLVVSLVVSVVVLVVVPPRHPDVHSVRSVVSSVSSVVSSVVNVVVVPPPVD

pLDDT: mean 74.51, std 17.61, range [33.19, 97.94]